Protein AF-A0A9D7SH38-F1 (afdb_monomer)

Solvent-accessible surface area (backbone atoms only — not comparable to full-atom values): 15022 Å² total; per-residue (Å²): 125,63,71,59,46,53,61,55,37,36,76,76,39,50,68,60,28,53,52,50,35,54,50,28,60,70,45,90,50,43,68,53,21,22,41,32,56,69,70,47,85,47,80,57,98,58,46,69,62,52,49,58,51,41,69,69,42,55,34,65,62,26,39,50,48,51,62,57,40,47,77,70,18,92,58,53,74,66,55,37,48,64,67,33,56,65,34,57,71,43,90,45,63,63,54,20,49,55,28,46,53,55,44,36,74,77,36,77,82,63,76,81,72,82,82,75,80,80,49,76,66,53,51,52,30,51,53,44,13,50,59,41,31,76,65,73,51,68,46,34,38,37,39,30,32,66,91,78,44,69,42,45,36,40,29,35,24,79,67,13,23,59,59,41,26,42,53,52,54,39,29,76,70,47,70,47,46,69,30,30,24,54,38,62,43,86,82,38,36,41,36,33,43,23,79,70,43,67,80,41,71,41,77,55,54,66,39,69,65,41,54,40,83,63,76,33,40,57,34,24,27,32,49,40,63,91,51,90,40,46,21,54,48,27,31,33,37,24,61,24,72,40,64,88,44,39,54,72,35,24,51,30,37,27,45,71,56,49,71,64,38,43,57,51,59,74,71,46,58,75,57,43,35,29,59,36,44,44,78,50,82,133

Radius of gyration: 20.35 Å; Cα contacts (8 Å, |Δi|>4): 538; chains: 1; bounding box: 46×46×53 Å

Foldseek 3Di:
DLLVVLVVCCVVPVVVSVVLLVCQLVDPDLVSVLSSLLPDQAQDPVNVVSLVSNLPDLFVSSLLSNLVVLVNHPDDLVVNLVSLVVQCVRLAVVSNVSSVVVNCVSPVVDDRDDDDDHDPVRVQLVVQLVVQLVVQAWWWKWWAWPVRQIWIFTFGSVQVSSLVSQQQVCQVVQQQAFAWFQDQDPQFKGKDFASVSPPGGFDSYWAAFSADQDFQAAFWKWFDDPDGRRGGRMIIGTLGGDRVCHRVTHTGGGIDPRVSVSVVSNVDDRGITGNGIDTPDD

Sequence (282 aa):
MLGNLLPALRHQNPELADQVRTQLLAGADATARAAAIEDLPSAPADLATLTQRTWADTQFESQQTLIQSYARWKLTPDEQKAQLRPWLQHPDWACRYEAYQALVKLDSSTAWPAAPKPTKTDEAIFKEATRLAERGRPVRLRITFSGKRSVTLRLDPTVAPMNVANLVLLARKGYFNGRLVPRVVPDFVVQMGSPYDTMDGGPGYTVRCENSLAWYGPGSVGMALSGKDTGGSQFFITTNATPHLTGKYTRMGEVEDLDRALKLLDDLELGAKIVSIQVLNP

InterPro domains:
  IPR002130 Cyclophilin-type pep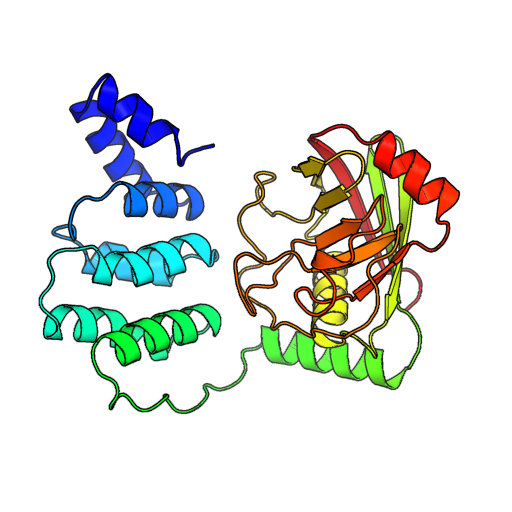tidyl-prolyl cis-trans isomerase domain [PF00160] (142-268)
  IPR002130 Cyclophilin-type peptidyl-prolyl cis-trans isomerase domain [PR00153] (155-170)
  IPR002130 Cyclophilin-type peptidyl-prolyl cis-trans isomerase domain [PR00153] (181-193)
  IPR002130 Cyclophilin-type peptidyl-prolyl cis-trans isomerase domain [PR00153] (219-234)
  IPR002130 Cyclophilin-type peptidyl-prolyl cis-trans isomerase domain [PR00153] (234-246)
  IPR002130 Cyclophilin-type peptidyl-prolyl cis-trans isomerase domain [PS50072] (151-269)
  IPR016024 Armadillo-type fold [SSF48371] (32-123)
  IPR029000 Cyclophilin-like domain superfamily [G3DSA:2.40.100.10] (121-280)
  IPR029000 Cyclophilin-like domain superfamily [SSF50891] (150-265)
  IPR044666 Cyclophilin-type peptidyl-prolyl cis-trans isomerase, cyclophilin A-like [PTHR45625] (150-267)

Mean predicted aligned error: 6.54 Å

Organism: NCBI:txid2954439

Nearest PDB structures (foldseek):
  5yzg-assembly1_2  TM=8.857E-01  e=7.913E-11  Homo sapiens
  2mvz-assembly1_A  TM=8.872E-01  e=6.313E-11  Geobacillus kaustophilus HTA426
  4dgc-assembly5_E  TM=8.177E-01  e=1.367E-07  Macaca mulatta
  6gs6-assembly1_A  TM=8.391E-01  e=1.919E-07  Homo sapiens
  4dga-assembly2_B  TM=7.884E-01  e=2.693E-07  Macaca mulatta

pLDDT: mean 91.08, std 7.1, range [50.5, 98.12]

Structure (mmCIF, N/CA/C/O backbone):
data_AF-A0A9D7SH38-F1
#
_entry.id   AF-A0A9D7SH38-F1
#
loop_
_atom_site.group_PDB
_atom_site.id
_atom_site.type_symbol
_atom_site.label_atom_id
_atom_site.label_alt_id
_atom_site.label_comp_id
_atom_site.label_asym_id
_atom_site.label_entity_id
_atom_site.label_seq_id
_atom_site.pdbx_PDB_ins_code
_atom_site.Cartn_x
_atom_site.Cartn_y
_atom_site.Cartn_z
_atom_site.occupancy
_atom_site.B_iso_or_equiv
_atom_site.auth_seq_id
_atom_site.auth_comp_id
_atom_site.auth_asym_id
_atom_site.auth_atom_id
_atom_site.pdbx_PDB_model_num
ATOM 1 N N . MET A 1 1 ? 1.586 13.821 -7.662 1.00 51.16 1 MET A N 1
ATOM 2 C CA . MET A 1 1 ? 1.607 15.033 -8.529 1.00 51.16 1 MET A CA 1
ATOM 3 C C . MET A 1 1 ? 2.780 15.066 -9.529 1.00 51.16 1 MET A C 1
ATOM 5 O O . MET A 1 1 ? 2.721 15.855 -10.462 1.00 51.16 1 MET A O 1
ATOM 9 N N . LEU A 1 2 ? 3.811 14.212 -9.401 1.00 52.97 2 LEU A N 1
ATOM 10 C CA . LEU A 1 2 ? 4.970 14.187 -10.315 1.00 52.97 2 LEU A CA 1
ATOM 11 C C . LEU A 1 2 ? 4.696 13.524 -11.681 1.00 52.97 2 LEU A C 1
ATOM 13 O O . LEU A 1 2 ? 5.258 13.972 -12.676 1.00 52.97 2 LEU A O 1
ATOM 17 N N . GLY A 1 3 ? 3.793 12.537 -11.754 1.00 56.50 3 GLY A N 1
ATOM 18 C CA . GLY A 1 3 ? 3.490 11.805 -12.998 1.00 56.50 3 GLY A CA 1
ATOM 19 C C . GLY A 1 3 ? 2.983 12.673 -14.159 1.00 56.50 3 GLY A C 1
ATOM 20 O O . GLY A 1 3 ? 3.230 12.354 -15.313 1.00 56.50 3 GLY A O 1
ATOM 21 N N . ASN A 1 4 ? 2.364 13.824 -13.869 1.00 66.06 4 ASN A N 1
ATOM 22 C CA . ASN A 1 4 ? 1.899 14.768 -14.897 1.00 66.06 4 ASN A CA 1
ATOM 23 C C . ASN A 1 4 ? 2.892 15.908 -15.169 1.00 66.06 4 ASN A C 1
ATOM 25 O O . ASN A 1 4 ? 2.750 16.622 -16.159 1.00 66.06 4 ASN A O 1
ATOM 29 N N . LEU A 1 5 ? 3.888 16.096 -14.297 1.00 75.94 5 LEU A N 1
ATOM 30 C CA . LEU A 1 5 ? 4.816 17.220 -14.382 1.00 75.94 5 LEU A CA 1
ATOM 31 C C . LEU A 1 5 ? 5.850 17.009 -15.488 1.00 75.94 5 LEU A C 1
ATOM 33 O O . LEU A 1 5 ? 6.091 17.929 -16.261 1.00 75.94 5 LEU A O 1
ATOM 37 N N . LEU A 1 6 ? 6.418 15.804 -15.601 1.00 82.50 6 LEU A N 1
ATOM 38 C CA . LEU A 1 6 ? 7.370 15.482 -16.669 1.00 82.50 6 LEU A CA 1
ATOM 39 C C . LEU A 1 6 ? 6.732 15.557 -18.069 1.00 82.50 6 LEU A C 1
ATOM 41 O O . LEU A 1 6 ? 7.296 16.257 -18.911 1.00 82.50 6 LEU A O 1
ATOM 45 N N . PRO A 1 7 ? 5.545 14.966 -18.326 1.00 81.00 7 PRO A N 1
ATOM 46 C CA . PRO A 1 7 ? 4.860 15.130 -19.608 1.00 81.00 7 PRO A CA 1
ATOM 47 C C . PRO A 1 7 ? 4.548 16.594 -19.940 1.00 81.00 7 PRO A C 1
ATOM 49 O O . PRO A 1 7 ? 4.830 17.053 -21.046 1.00 81.00 7 PRO A O 1
ATOM 52 N N . ALA A 1 8 ? 4.018 17.357 -18.976 1.00 83.56 8 ALA A N 1
ATOM 53 C CA . ALA A 1 8 ? 3.711 18.772 -19.179 1.00 83.56 8 ALA A CA 1
ATOM 54 C C . ALA A 1 8 ? 4.973 19.603 -19.466 1.00 83.56 8 ALA A C 1
ATOM 56 O O . ALA A 1 8 ? 4.974 20.431 -20.378 1.00 83.56 8 ALA A O 1
ATOM 57 N N . LEU A 1 9 ? 6.060 19.353 -18.731 1.00 86.38 9 LEU A N 1
ATOM 58 C CA . LEU A 1 9 ? 7.344 20.016 -18.935 1.00 86.38 9 LEU A CA 1
ATOM 59 C C . LEU A 1 9 ? 7.942 19.655 -20.293 1.00 86.38 9 LEU A C 1
ATOM 61 O O . LEU A 1 9 ? 8.436 20.535 -20.984 1.00 86.38 9 LEU A O 1
ATOM 65 N N . ARG A 1 10 ? 7.835 18.394 -20.718 1.00 85.69 10 ARG A N 1
ATOM 66 C CA . ARG A 1 10 ? 8.318 17.924 -22.021 1.00 85.69 10 ARG A CA 1
ATOM 67 C C . ARG A 1 10 ? 7.617 18.621 -23.183 1.00 85.69 10 ARG A C 1
ATOM 69 O O . ARG A 1 10 ? 8.272 18.925 -24.173 1.00 85.69 10 ARG A O 1
ATOM 76 N N . HIS A 1 11 ? 6.323 18.925 -23.058 1.00 87.31 11 HIS A N 1
ATOM 77 C CA . HIS A 1 11 ? 5.599 19.712 -24.063 1.00 87.31 11 HIS A CA 1
ATOM 78 C C . HIS A 1 11 ? 6.108 21.155 -24.190 1.00 87.31 11 HIS A C 1
ATOM 80 O O . HIS A 1 11 ? 6.027 21.724 -25.276 1.00 87.31 11 HIS A O 1
ATOM 86 N N . GLN A 1 12 ? 6.616 21.751 -23.107 1.00 90.88 12 GLN A N 1
ATOM 87 C CA . GLN A 1 12 ? 7.086 23.141 -23.096 1.00 90.88 12 GLN A CA 1
ATOM 88 C C . GLN A 1 12 ? 8.588 23.264 -23.380 1.00 90.88 12 GLN A C 1
ATOM 90 O O . GLN A 1 12 ? 9.013 24.164 -24.099 1.00 90.88 12 GLN A O 1
ATOM 95 N N . ASN A 1 13 ? 9.393 22.379 -22.794 1.00 92.31 13 ASN A N 1
ATOM 96 C CA . ASN A 1 13 ? 10.844 22.362 -22.889 1.00 92.31 13 ASN A CA 1
ATOM 97 C C . ASN A 1 13 ? 11.374 20.915 -22.752 1.00 92.31 13 ASN A C 1
ATOM 99 O O . ASN A 1 13 ? 11.622 20.444 -21.636 1.00 92.31 13 ASN A O 1
ATOM 103 N N . PRO A 1 14 ? 11.557 20.202 -23.880 1.00 90.06 14 PRO A N 1
ATOM 104 C CA . PRO A 1 14 ? 12.031 18.819 -23.885 1.00 90.06 14 PRO A CA 1
ATOM 105 C C . PRO A 1 14 ? 13.403 18.626 -23.227 1.00 90.06 14 PRO A C 1
ATOM 107 O O . PRO A 1 14 ? 13.589 17.663 -22.486 1.00 90.06 14 PRO A O 1
ATOM 110 N N . GLU A 1 15 ? 14.344 19.549 -23.450 1.00 91.56 15 GLU A N 1
ATOM 111 C CA . GLU A 1 15 ? 15.702 19.454 -22.895 1.00 91.56 15 GLU A CA 1
ATOM 112 C C . GLU A 1 15 ? 15.686 19.555 -21.371 1.00 91.56 15 GLU A C 1
ATOM 114 O O . GLU A 1 15 ? 16.313 18.752 -20.677 1.00 91.56 15 GLU A O 1
ATOM 119 N N . LEU A 1 16 ? 14.921 20.508 -20.834 1.00 90.94 16 LEU A N 1
ATOM 120 C CA . LEU A 1 16 ? 14.764 20.655 -19.392 1.00 90.94 16 LEU A CA 1
ATOM 121 C C . LEU A 1 16 ? 14.047 19.443 -18.784 1.00 90.94 16 LEU A C 1
ATOM 123 O O . LEU A 1 16 ? 14.432 18.982 -17.711 1.00 90.94 16 LEU A O 1
ATOM 127 N N . ALA A 1 17 ? 13.046 18.886 -19.472 1.00 90.31 17 ALA A N 1
ATOM 128 C CA . ALA A 1 17 ? 12.382 17.660 -19.032 1.00 90.31 17 ALA A CA 1
ATOM 129 C C . ALA A 1 17 ? 13.357 16.475 -18.950 1.00 90.31 17 ALA A C 1
ATOM 131 O O . ALA A 1 17 ? 13.328 15.722 -17.977 1.00 90.31 17 ALA A O 1
ATOM 132 N N . ASP A 1 18 ? 14.262 16.336 -19.921 1.00 90.44 18 ASP A N 1
ATOM 133 C CA . ASP A 1 18 ? 15.289 15.291 -19.920 1.00 90.44 18 ASP A CA 1
ATOM 134 C C . ASP A 1 18 ? 16.323 15.483 -18.799 1.00 90.44 18 ASP A C 1
ATOM 136 O O . ASP A 1 18 ? 16.711 14.510 -18.139 1.00 90.44 18 ASP A O 1
ATOM 140 N N . GLN A 1 19 ? 16.727 16.727 -18.524 1.00 90.56 19 GLN A N 1
ATOM 141 C CA . GLN A 1 19 ? 17.600 17.056 -17.392 1.00 90.56 19 GLN A CA 1
ATOM 142 C C . GLN A 1 19 ? 16.939 16.710 -16.054 1.00 90.56 19 GLN A C 1
ATOM 144 O O . GLN A 1 19 ? 17.542 16.019 -15.229 1.00 90.56 19 GLN A O 1
ATOM 149 N N . VAL A 1 20 ? 15.687 17.134 -15.853 1.00 91.19 20 VAL A N 1
ATOM 150 C CA . VAL A 1 20 ? 14.922 16.835 -14.636 1.00 91.19 20 VAL A CA 1
ATOM 151 C C . VAL A 1 20 ? 14.734 15.329 -14.488 1.00 91.19 20 VAL A C 1
ATOM 153 O O . VAL A 1 20 ? 15.034 14.792 -13.426 1.00 91.19 20 VAL A O 1
ATOM 156 N N . ARG A 1 21 ? 14.332 14.609 -15.544 1.00 92.81 21 ARG A N 1
ATOM 157 C CA . ARG A 1 21 ? 14.206 13.143 -15.500 1.00 92.81 21 ARG A CA 1
ATOM 158 C C . ARG A 1 21 ? 15.505 12.488 -15.036 1.00 92.81 21 ARG A C 1
ATOM 160 O O . ARG A 1 21 ? 15.467 11.633 -14.158 1.00 92.81 21 ARG A O 1
ATOM 167 N N . THR A 1 22 ? 16.648 12.904 -15.578 1.00 91.50 22 THR A N 1
ATOM 168 C CA . THR A 1 22 ? 17.963 12.355 -15.202 1.00 91.50 22 THR A CA 1
ATOM 169 C C . THR A 1 22 ? 18.256 12.567 -13.714 1.00 91.50 22 THR A C 1
ATOM 171 O O . THR A 1 22 ? 18.698 11.647 -13.026 1.00 91.50 22 THR A O 1
ATOM 174 N N . GLN A 1 23 ? 17.946 13.754 -13.188 1.00 91.44 23 GLN A N 1
ATOM 175 C CA . GLN A 1 23 ? 18.088 14.053 -11.762 1.00 91.44 23 GLN A CA 1
ATOM 176 C C . GLN A 1 23 ? 17.162 13.194 -10.894 1.00 91.44 23 GLN A C 1
ATOM 178 O O . GLN A 1 23 ? 17.597 12.690 -9.862 1.00 91.44 23 GLN A O 1
ATOM 183 N N . LEU A 1 24 ? 15.909 12.985 -11.310 1.00 91.75 24 LEU A N 1
ATOM 184 C CA . LEU A 1 24 ? 14.943 12.163 -10.574 1.00 91.75 24 LEU A CA 1
ATOM 185 C C . LEU A 1 24 ? 15.333 10.676 -10.588 1.00 91.75 24 LEU A C 1
ATOM 187 O O . LEU A 1 24 ? 15.275 10.023 -9.547 1.00 91.75 24 LEU A O 1
ATOM 191 N N . LEU A 1 25 ? 15.822 10.154 -11.721 1.00 92.62 25 LEU A N 1
ATOM 192 C CA . LEU A 1 25 ? 16.372 8.794 -11.814 1.00 92.62 25 LEU A CA 1
ATOM 193 C C . LEU A 1 25 ? 17.527 8.589 -10.822 1.00 92.62 25 LEU A C 1
ATOM 195 O O . LEU A 1 25 ? 17.585 7.566 -10.136 1.00 92.62 25 LEU A O 1
ATOM 199 N N . ALA A 1 26 ? 18.401 9.590 -10.691 1.00 90.62 26 ALA A N 1
ATOM 200 C CA . ALA A 1 26 ? 19.528 9.594 -9.762 1.00 90.62 26 ALA A CA 1
ATOM 201 C C . ALA A 1 26 ? 19.172 10.061 -8.332 1.00 90.62 26 ALA A C 1
ATOM 203 O O . ALA A 1 26 ? 20.035 10.042 -7.452 1.00 90.62 26 ALA A O 1
ATOM 204 N N . GLY A 1 27 ? 17.931 10.465 -8.067 1.00 88.88 27 GLY A N 1
ATOM 205 C CA . GLY A 1 27 ? 17.514 11.025 -6.781 1.00 88.88 27 GLY A CA 1
ATOM 206 C C . GLY A 1 27 ? 17.408 9.987 -5.659 1.00 88.88 27 GLY A C 1
ATOM 207 O O . GLY A 1 27 ? 17.525 8.783 -5.882 1.00 88.88 27 GLY A O 1
ATOM 208 N N . ALA A 1 28 ? 17.154 10.436 -4.431 1.00 85.50 28 ALA A N 1
ATOM 209 C CA . ALA A 1 28 ? 16.877 9.541 -3.300 1.00 85.50 28 ALA A CA 1
ATOM 210 C C . ALA A 1 28 ? 15.393 9.129 -3.205 1.00 85.50 28 ALA A C 1
ATOM 212 O O . ALA A 1 28 ? 15.075 8.128 -2.573 1.00 85.50 28 ALA A O 1
ATOM 213 N N . ASP A 1 29 ? 14.493 9.886 -3.833 1.00 85.12 29 ASP A N 1
ATOM 214 C CA . ASP A 1 29 ? 13.048 9.665 -3.768 1.00 85.12 29 ASP A CA 1
ATOM 215 C C . ASP A 1 29 ? 12.605 8.607 -4.794 1.00 85.12 29 ASP A C 1
ATOM 217 O O . ASP A 1 29 ? 12.734 8.801 -6.004 1.00 85.12 29 ASP A O 1
ATOM 221 N N . ALA A 1 30 ? 12.094 7.476 -4.304 1.00 85.44 30 ALA A N 1
ATOM 222 C CA . ALA A 1 30 ? 11.645 6.375 -5.150 1.00 85.44 30 ALA A CA 1
ATOM 223 C C . ALA A 1 30 ? 10.379 6.715 -5.951 1.00 85.44 30 ALA A C 1
ATOM 225 O O . ALA A 1 30 ? 10.264 6.299 -7.098 1.00 85.44 30 ALA A O 1
ATOM 226 N N . THR A 1 31 ? 9.448 7.498 -5.403 1.00 81.50 31 THR A N 1
ATOM 227 C CA . THR A 1 31 ? 8.223 7.903 -6.112 1.00 81.50 31 THR A CA 1
ATOM 228 C C . THR A 1 31 ? 8.571 8.820 -7.282 1.00 81.50 31 THR A C 1
ATOM 230 O O . THR A 1 31 ? 8.088 8.645 -8.401 1.00 81.50 31 THR A O 1
ATOM 233 N N . ALA A 1 32 ? 9.489 9.762 -7.060 1.00 86.50 32 ALA A N 1
ATOM 234 C CA . ALA A 1 32 ? 10.047 10.583 -8.129 1.00 86.50 32 ALA A CA 1
ATOM 235 C C . ALA A 1 32 ? 10.756 9.739 -9.199 1.00 86.50 32 ALA A C 1
ATOM 237 O O . ALA A 1 32 ? 10.594 9.986 -10.397 1.00 86.50 32 ALA A O 1
ATOM 238 N N . ARG A 1 33 ? 11.504 8.716 -8.772 1.00 91.69 33 ARG A N 1
ATOM 239 C CA . ARG A 1 33 ? 12.153 7.762 -9.675 1.00 91.69 33 ARG A CA 1
ATOM 240 C C . ARG A 1 33 ? 11.138 6.977 -10.497 1.00 91.69 33 ARG A C 1
ATOM 242 O O . ARG A 1 33 ? 11.360 6.817 -11.689 1.00 91.69 33 ARG A O 1
ATOM 249 N N . ALA A 1 34 ? 10.035 6.524 -9.901 1.00 89.62 34 ALA A N 1
ATOM 250 C CA . ALA A 1 34 ? 8.973 5.798 -10.595 1.00 89.62 34 ALA A CA 1
ATOM 251 C C . ALA A 1 34 ? 8.411 6.624 -11.762 1.00 89.62 34 ALA A C 1
ATOM 253 O O . ALA A 1 34 ? 8.420 6.154 -12.898 1.00 89.62 34 ALA A O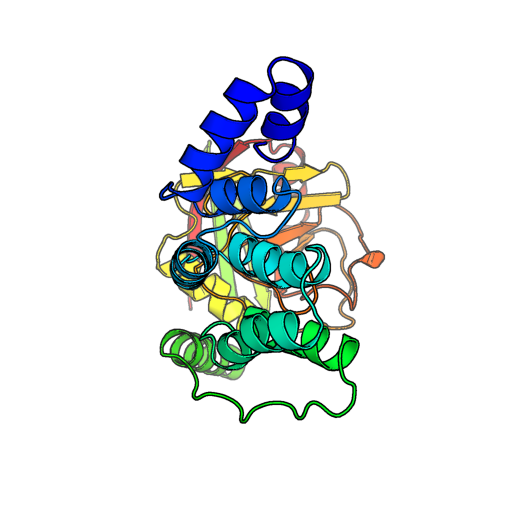 1
ATOM 254 N N . ALA A 1 35 ? 8.046 7.886 -11.512 1.00 88.31 35 ALA A N 1
ATOM 255 C CA . ALA A 1 35 ? 7.580 8.802 -12.557 1.00 88.31 35 ALA A CA 1
ATOM 256 C C . ALA A 1 35 ? 8.638 9.024 -13.655 1.00 88.31 35 ALA A C 1
ATOM 258 O O . ALA A 1 35 ? 8.321 9.082 -14.842 1.00 88.31 35 ALA A O 1
ATOM 259 N N . ALA A 1 36 ? 9.913 9.116 -13.270 1.00 91.88 36 ALA A N 1
ATOM 260 C CA . ALA A 1 36 ? 11.015 9.276 -14.212 1.00 91.88 36 ALA A CA 1
ATOM 261 C C . ALA A 1 36 ? 11.272 8.016 -15.061 1.00 91.88 36 ALA A C 1
ATOM 263 O O . ALA A 1 36 ? 11.605 8.141 -16.237 1.00 91.88 36 ALA A O 1
ATOM 264 N N . ILE A 1 37 ? 11.098 6.817 -14.490 1.00 93.44 37 ILE A N 1
ATOM 265 C CA . ILE A 1 37 ? 11.161 5.535 -15.209 1.00 93.44 37 ILE A CA 1
ATOM 266 C C . ILE A 1 37 ? 9.993 5.430 -16.191 1.00 93.44 37 ILE A C 1
ATOM 268 O O . ILE A 1 37 ? 10.181 4.971 -17.314 1.00 93.44 37 ILE A O 1
ATOM 272 N N . GLU A 1 38 ? 8.799 5.866 -15.793 1.00 90.62 38 GLU A N 1
ATOM 273 C CA . GLU A 1 38 ? 7.618 5.834 -16.652 1.00 90.62 38 GLU A CA 1
ATOM 274 C C . GLU A 1 38 ? 7.745 6.741 -17.885 1.00 90.62 38 GLU A C 1
ATOM 276 O O . GLU A 1 38 ? 7.310 6.348 -18.967 1.00 90.62 38 GLU A O 1
ATOM 281 N N . ASP A 1 39 ? 8.399 7.899 -17.749 1.00 90.50 39 ASP A N 1
ATOM 282 C CA . ASP A 1 39 ? 8.688 8.824 -18.857 1.00 90.50 39 ASP A CA 1
ATOM 283 C C . ASP A 1 39 ? 9.798 8.318 -19.811 1.00 90.50 39 ASP A C 1
ATOM 285 O O . ASP A 1 39 ? 9.996 8.896 -20.881 1.00 90.50 39 ASP A O 1
ATOM 289 N N . LEU A 1 40 ? 10.540 7.249 -19.475 1.00 91.38 40 LEU A N 1
ATOM 290 C CA . LEU A 1 40 ? 11.594 6.722 -20.353 1.00 91.38 40 LEU A CA 1
ATOM 291 C C . LEU A 1 40 ? 11.007 6.010 -21.588 1.00 91.38 40 LEU A C 1
ATOM 293 O O . LEU A 1 40 ? 10.353 4.971 -21.449 1.00 91.38 40 LEU A O 1
ATOM 297 N N . PRO A 1 41 ? 11.329 6.464 -22.817 1.00 88.56 41 PRO A N 1
ATOM 298 C CA . PRO A 1 41 ? 10.808 5.849 -24.040 1.00 88.56 41 PRO A CA 1
ATOM 299 C C . PRO A 1 41 ? 11.466 4.497 -24.366 1.00 88.56 41 PRO A C 1
ATOM 301 O O . PRO A 1 41 ? 10.909 3.687 -25.108 1.00 88.56 41 PRO A O 1
ATOM 304 N N . SER A 1 42 ? 12.665 4.249 -23.841 1.00 93.25 42 SER A N 1
ATOM 305 C CA . SER A 1 42 ? 13.451 3.032 -24.048 1.00 93.25 42 SER A CA 1
ATOM 306 C C . SER A 1 42 ? 14.341 2.756 -22.839 1.00 93.25 42 SER A C 1
ATOM 308 O O . SER A 1 42 ? 14.545 3.634 -22.000 1.00 93.25 42 SER A O 1
ATOM 310 N N . ALA A 1 43 ? 14.913 1.552 -22.784 1.00 93.50 43 ALA A N 1
ATOM 311 C CA . ALA A 1 43 ? 15.914 1.208 -21.785 1.00 93.50 43 ALA A CA 1
ATOM 312 C C . ALA A 1 43 ? 17.086 2.214 -21.844 1.00 93.50 43 ALA A C 1
ATOM 314 O O . ALA A 1 43 ? 17.593 2.475 -22.942 1.00 93.50 43 ALA A O 1
ATOM 315 N N . PRO A 1 44 ? 17.503 2.800 -20.709 1.00 92.69 44 PRO A N 1
ATOM 316 C CA . PRO A 1 44 ? 18.625 3.726 -20.672 1.00 92.69 44 PRO A CA 1
ATOM 317 C C . PRO A 1 44 ? 19.955 2.968 -20.792 1.00 92.69 44 PRO A C 1
ATOM 319 O O . PRO A 1 44 ? 20.041 1.778 -20.484 1.00 92.69 44 PRO A O 1
ATOM 322 N N . ALA A 1 45 ? 21.012 3.664 -21.217 1.00 89.88 45 ALA A N 1
ATOM 323 C CA . ALA A 1 45 ? 22.338 3.062 -21.393 1.00 89.88 45 ALA A CA 1
ATOM 324 C C . ALA A 1 45 ? 22.915 2.490 -20.081 1.00 89.88 45 ALA A C 1
ATOM 326 O O . ALA A 1 45 ? 23.649 1.505 -20.100 1.00 89.88 45 ALA A O 1
ATOM 327 N N . ASP A 1 46 ? 22.555 3.073 -18.938 1.00 91.50 46 ASP A N 1
ATOM 328 C CA . ASP A 1 46 ? 22.979 2.684 -17.593 1.00 91.50 46 ASP A CA 1
ATOM 329 C C . ASP A 1 46 ? 21.927 1.839 -16.849 1.00 91.50 46 ASP A C 1
ATOM 331 O O . ASP A 1 46 ? 21.853 1.861 -15.617 1.00 91.50 46 ASP A O 1
ATOM 335 N N . LEU A 1 47 ? 21.125 1.048 -17.577 1.00 93.50 47 LEU A N 1
ATOM 336 C CA . LEU A 1 47 ? 20.028 0.249 -17.014 1.00 93.50 47 LEU A CA 1
ATOM 337 C C . LEU A 1 47 ? 20.430 -0.613 -15.803 1.00 93.50 47 LEU A C 1
ATOM 339 O O . LEU A 1 47 ? 19.631 -0.789 -14.881 1.00 93.50 47 LEU A O 1
ATOM 343 N N . ALA A 1 48 ? 21.655 -1.141 -15.774 1.00 92.81 48 ALA A N 1
ATOM 344 C CA . ALA A 1 48 ? 22.155 -1.918 -14.640 1.00 92.81 48 ALA A CA 1
ATOM 345 C C . ALA A 1 48 ? 22.204 -1.086 -13.343 1.00 92.81 48 ALA A C 1
ATOM 347 O O . ALA A 1 48 ? 21.750 -1.548 -12.295 1.00 92.81 48 ALA A O 1
ATOM 348 N N . THR A 1 49 ? 22.684 0.158 -13.424 1.00 94.12 49 THR A N 1
ATOM 349 C CA . THR A 1 49 ? 22.743 1.099 -12.295 1.00 94.12 49 THR A CA 1
ATOM 350 C C . THR A 1 49 ? 21.343 1.473 -11.825 1.00 94.12 49 THR A C 1
ATOM 352 O O . THR A 1 49 ? 21.072 1.464 -10.622 1.00 94.12 49 THR A O 1
ATOM 355 N N . LEU A 1 50 ? 20.438 1.758 -12.768 1.00 94.88 50 LEU A N 1
ATOM 356 C CA . LEU A 1 50 ? 19.037 2.037 -12.461 1.00 94.88 50 LEU A CA 1
ATOM 357 C C . LEU A 1 50 ? 18.386 0.842 -11.754 1.00 94.88 50 LEU A C 1
ATOM 359 O O . LEU A 1 50 ? 17.776 1.013 -10.704 1.00 94.88 50 LEU A O 1
ATOM 363 N N . THR A 1 51 ? 18.592 -0.371 -12.267 1.00 95.00 51 THR A N 1
ATOM 364 C CA . THR A 1 51 ? 18.045 -1.606 -11.687 1.00 95.00 51 THR A CA 1
ATOM 365 C C . THR A 1 51 ? 18.561 -1.845 -10.275 1.00 95.00 51 THR A C 1
ATOM 367 O O . THR A 1 51 ? 17.765 -2.100 -9.377 1.00 95.00 51 THR A O 1
ATOM 370 N N . GLN A 1 52 ? 19.868 -1.704 -10.038 1.00 93.62 52 GLN A N 1
ATOM 371 C CA . GLN A 1 52 ? 20.446 -1.853 -8.700 1.00 93.62 52 GLN A CA 1
ATOM 372 C C . GLN A 1 52 ? 19.877 -0.829 -7.712 1.00 93.62 52 GLN A C 1
ATOM 374 O O . GLN A 1 52 ? 19.626 -1.151 -6.551 1.00 93.62 52 GLN A O 1
ATOM 379 N N . ARG A 1 53 ? 19.674 0.410 -8.164 1.00 93.62 53 ARG A N 1
ATOM 380 C CA . ARG A 1 53 ? 19.115 1.469 -7.326 1.00 93.62 53 ARG A CA 1
ATOM 381 C C . ARG A 1 53 ? 17.653 1.203 -6.99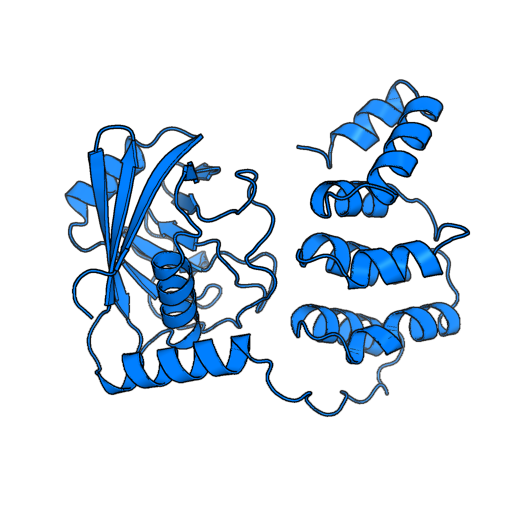5 1.00 93.62 53 ARG A C 1
ATOM 383 O O . ARG A 1 53 ? 17.293 1.229 -5.826 1.00 93.62 53 ARG A O 1
ATOM 390 N N . THR A 1 54 ? 16.846 0.885 -8.001 1.00 94.00 54 THR A N 1
ATOM 391 C CA . THR A 1 54 ? 15.427 0.573 -7.824 1.00 94.00 54 THR A CA 1
ATOM 392 C C . THR A 1 54 ? 15.217 -0.694 -6.994 1.00 94.00 54 THR A C 1
ATOM 394 O O . THR A 1 54 ? 14.306 -0.746 -6.176 1.00 94.00 54 THR A O 1
ATOM 397 N N . TRP A 1 55 ? 16.091 -1.696 -7.116 1.00 92.75 55 TRP A N 1
ATOM 398 C CA . TRP A 1 55 ? 16.090 -2.868 -6.234 1.00 92.75 55 TRP A CA 1
ATOM 399 C C . TRP A 1 55 ? 16.192 -2.478 -4.754 1.00 92.75 55 TRP A C 1
ATOM 401 O O . TRP A 1 55 ? 15.547 -3.075 -3.901 1.00 92.75 55 TRP A O 1
ATOM 411 N N . ALA A 1 56 ? 17.008 -1.471 -4.439 1.00 89.81 56 ALA A N 1
ATOM 412 C CA . ALA A 1 56 ? 17.209 -1.000 -3.074 1.00 89.81 56 ALA A CA 1
ATOM 413 C C . ALA A 1 56 ? 16.136 -0.007 -2.588 1.00 89.81 56 ALA A C 1
ATOM 415 O O . ALA A 1 56 ? 16.156 0.361 -1.411 1.00 89.81 56 ALA A O 1
ATOM 416 N N . ASP A 1 57 ? 15.218 0.436 -3.456 1.00 87.31 57 ASP A N 1
ATOM 417 C CA . ASP A 1 57 ? 14.130 1.321 -3.048 1.00 87.31 57 ASP A CA 1
ATOM 418 C C . ASP A 1 57 ? 13.230 0.604 -2.025 1.00 87.31 57 ASP A C 1
ATOM 420 O O . ASP A 1 57 ? 12.961 -0.594 -2.095 1.00 87.31 57 ASP A O 1
ATOM 424 N N . THR A 1 58 ? 12.734 1.351 -1.045 1.00 74.00 58 THR A N 1
ATOM 425 C CA . THR A 1 58 ? 11.797 0.816 -0.041 1.00 74.00 58 THR A CA 1
ATOM 426 C C . THR A 1 58 ? 10.346 0.822 -0.532 1.00 74.00 58 THR A C 1
ATOM 428 O O . THR A 1 58 ? 9.442 0.353 0.149 1.00 74.00 58 THR A O 1
ATOM 431 N N . GLN A 1 59 ? 10.080 1.391 -1.702 1.00 74.88 59 GLN A N 1
ATOM 432 C CA . GLN A 1 59 ? 8.744 1.645 -2.207 1.00 74.88 59 GLN A CA 1
ATOM 433 C C . GLN A 1 59 ? 8.491 0.722 -3.391 1.00 74.88 59 GLN A C 1
ATOM 435 O O . GLN A 1 59 ? 9.226 0.747 -4.375 1.00 74.88 59 GLN A O 1
ATOM 440 N N . PHE A 1 60 ? 7.411 -0.051 -3.304 1.00 80.00 60 PHE A N 1
ATOM 441 C CA . PHE A 1 60 ? 7.057 -1.022 -4.334 1.00 80.00 60 PHE A CA 1
ATOM 442 C C . PHE A 1 60 ? 6.781 -0.375 -5.701 1.00 80.00 60 PHE A C 1
ATOM 444 O O . PHE A 1 60 ? 7.045 -0.983 -6.728 1.00 80.00 60 PHE A O 1
ATOM 451 N N . GLU A 1 61 ? 6.290 0.865 -5.735 1.00 81.44 61 GLU A N 1
ATOM 452 C CA . GLU A 1 61 ? 5.887 1.534 -6.977 1.00 81.44 61 GLU A CA 1
ATOM 453 C C . GLU A 1 61 ? 7.042 1.704 -7.974 1.00 81.44 61 GLU A C 1
ATOM 455 O O . GLU A 1 61 ? 6.894 1.357 -9.141 1.00 81.44 61 GLU A O 1
ATOM 460 N N . SER A 1 62 ? 8.223 2.160 -7.537 1.00 87.94 62 SER A N 1
ATOM 461 C CA . SER A 1 62 ? 9.369 2.300 -8.448 1.00 87.94 62 SER A CA 1
ATOM 462 C C . SER A 1 62 ? 9.840 0.949 -8.982 1.00 87.94 62 SER A C 1
ATOM 464 O O . SER A 1 62 ? 10.189 0.836 -10.159 1.00 87.94 62 SER A O 1
ATOM 466 N N . GLN A 1 63 ? 9.797 -0.083 -8.136 1.00 91.94 63 GLN A N 1
ATOM 467 C CA . GLN A 1 63 ? 10.133 -1.463 -8.484 1.00 91.94 63 GLN A CA 1
ATOM 468 C C . GLN A 1 63 ? 9.145 -2.034 -9.497 1.00 91.94 63 GLN A C 1
ATOM 470 O O . GLN A 1 63 ? 9.562 -2.546 -10.535 1.00 91.94 63 GLN A O 1
ATOM 475 N N . GLN A 1 64 ? 7.844 -1.888 -9.244 1.00 89.81 64 GLN A N 1
ATOM 476 C CA . GLN A 1 64 ? 6.781 -2.313 -10.145 1.00 89.81 64 GLN A CA 1
ATOM 477 C C . GLN A 1 64 ? 6.901 -1.609 -11.499 1.00 89.81 64 GLN A C 1
ATOM 479 O O . GLN A 1 64 ? 6.925 -2.276 -12.535 1.00 89.81 64 GLN A O 1
ATOM 484 N N . THR A 1 65 ? 7.053 -0.282 -11.496 1.00 91.56 65 THR A N 1
ATOM 485 C CA . THR A 1 65 ? 7.188 0.511 -12.720 1.00 91.56 65 THR A CA 1
ATOM 486 C C . THR A 1 65 ? 8.402 0.074 -13.532 1.00 91.56 65 THR A C 1
ATOM 488 O O . THR A 1 65 ? 8.298 -0.064 -14.752 1.00 91.56 65 THR A O 1
ATOM 491 N N . LEU A 1 66 ? 9.542 -0.220 -12.898 1.00 95.31 66 LEU A N 1
ATOM 492 C CA . LEU A 1 66 ? 10.713 -0.741 -13.606 1.00 95.31 66 LEU A CA 1
ATOM 493 C C . LEU A 1 66 ? 10.468 -2.138 -14.195 1.00 95.31 66 LEU A C 1
ATOM 495 O O . LEU A 1 66 ? 10.724 -2.339 -15.383 1.00 95.31 66 LEU A O 1
ATOM 499 N N . ILE A 1 67 ? 9.929 -3.073 -13.403 1.00 95.00 67 ILE A N 1
ATOM 500 C CA . ILE A 1 67 ? 9.623 -4.444 -13.850 1.00 95.00 67 ILE A CA 1
ATOM 501 C C . ILE A 1 67 ? 8.691 -4.420 -15.070 1.00 95.00 67 ILE A C 1
ATOM 503 O O . ILE A 1 67 ? 8.944 -5.103 -16.064 1.00 95.00 67 ILE A O 1
ATOM 507 N N . GLN A 1 68 ? 7.645 -3.593 -15.033 1.00 92.94 68 GLN A N 1
ATOM 508 C CA . GLN A 1 68 ? 6.701 -3.436 -16.141 1.00 92.94 68 GLN A CA 1
ATOM 509 C C . GLN A 1 68 ? 7.333 -2.742 -17.357 1.00 92.94 68 GLN A C 1
ATOM 511 O O . GLN A 1 68 ? 6.981 -3.043 -18.502 1.00 92.94 68 GLN A O 1
ATOM 516 N N . SER A 1 69 ? 8.293 -1.837 -17.141 1.00 94.81 69 SER A N 1
ATOM 517 C CA . SER A 1 69 ? 8.964 -1.100 -18.218 1.00 94.81 69 SER A CA 1
ATOM 518 C C . SER A 1 69 ? 9.827 -1.981 -19.112 1.00 94.81 69 SER A C 1
ATOM 520 O O . SER A 1 69 ? 9.903 -1.700 -20.307 1.00 94.81 69 SER A O 1
ATOM 522 N N . TYR A 1 70 ? 10.384 -3.087 -18.604 1.00 95.12 70 TYR A N 1
ATOM 523 C CA . TYR A 1 70 ? 11.160 -4.020 -19.432 1.00 95.12 70 TYR A CA 1
ATOM 524 C C . TYR A 1 70 ? 10.375 -4.544 -20.641 1.00 95.12 70 TYR A C 1
ATOM 526 O O . TYR A 1 70 ? 10.953 -4.700 -21.712 1.00 95.12 70 TYR A O 1
ATOM 534 N N . ALA A 1 71 ? 9.063 -4.765 -20.492 1.00 89.81 71 ALA A N 1
ATOM 535 C CA . ALA A 1 71 ? 8.198 -5.220 -21.581 1.00 89.81 71 ALA A CA 1
ATOM 536 C C . ALA A 1 71 ? 7.804 -4.098 -22.559 1.00 89.81 71 ALA A C 1
ATOM 538 O O . ALA A 1 71 ? 7.412 -4.376 -23.692 1.00 89.81 71 ALA A O 1
ATOM 539 N N . ARG A 1 72 ? 7.864 -2.833 -22.118 1.00 90.75 72 ARG A N 1
ATOM 540 C CA . ARG A 1 72 ? 7.561 -1.651 -22.945 1.00 90.75 72 ARG A CA 1
ATOM 541 C C . ARG A 1 72 ? 8.766 -1.214 -23.769 1.00 90.75 72 ARG A C 1
ATOM 543 O O . ARG A 1 72 ? 8.611 -0.694 -24.872 1.00 90.75 72 ARG A O 1
ATOM 550 N N . TRP A 1 73 ? 9.966 -1.407 -23.233 1.00 93.38 73 TRP A N 1
ATOM 551 C CA . TRP A 1 73 ? 11.205 -1.109 -23.933 1.00 93.38 73 TRP A CA 1
ATOM 552 C C . TRP A 1 73 ? 11.468 -2.140 -25.033 1.00 93.38 73 TRP A C 1
ATOM 554 O O . TRP A 1 73 ? 11.144 -3.316 -24.895 1.00 93.38 73 TRP A O 1
ATOM 564 N N . LYS A 1 74 ? 12.074 -1.695 -26.142 1.00 86.81 74 LYS A N 1
ATOM 565 C CA . LYS A 1 74 ? 12.383 -2.516 -27.330 1.00 86.81 74 LYS A CA 1
ATOM 566 C C . LYS A 1 74 ? 13.546 -3.501 -27.096 1.00 86.81 74 LYS A C 1
ATOM 568 O O . LYS A 1 74 ? 14.468 -3.566 -27.900 1.00 86.81 74 LYS A O 1
ATOM 573 N N . LEU A 1 75 ? 13.519 -4.221 -25.980 1.00 91.56 75 LEU A N 1
ATOM 574 C CA . LEU A 1 75 ? 14.451 -5.289 -25.634 1.00 91.56 75 LEU A CA 1
ATOM 575 C C . LEU A 1 75 ? 14.023 -6.591 -26.317 1.00 91.56 75 LEU A C 1
ATOM 577 O O . LEU A 1 75 ? 12.826 -6.878 -26.429 1.00 91.56 75 LEU A O 1
ATOM 581 N N . THR A 1 76 ? 14.989 -7.406 -26.728 1.00 94.38 76 THR A N 1
ATOM 582 C CA . THR A 1 76 ? 14.730 -8.773 -27.198 1.00 94.38 76 THR A CA 1
ATOM 583 C C . THR A 1 76 ? 14.141 -9.635 -26.068 1.00 94.38 76 THR A C 1
ATOM 585 O O . THR A 1 76 ? 14.370 -9.346 -24.889 1.00 94.38 76 THR A O 1
ATOM 588 N N . PRO A 1 77 ? 13.399 -10.720 -26.372 1.00 92.69 77 PRO A N 1
ATOM 589 C CA . PRO A 1 77 ? 12.855 -11.600 -25.336 1.00 92.69 77 PRO A CA 1
ATOM 590 C C . PRO A 1 77 ? 13.912 -12.138 -24.361 1.00 92.69 77 PRO A C 1
ATOM 592 O O . PRO A 1 77 ? 13.639 -12.249 -23.166 1.00 92.69 77 PRO A O 1
ATOM 595 N N . ASP A 1 78 ? 15.124 -12.428 -24.838 1.00 93.25 78 ASP A N 1
ATOM 596 C CA . ASP A 1 78 ? 16.215 -12.927 -23.995 1.00 93.25 78 ASP A CA 1
ATOM 597 C C . ASP A 1 78 ? 16.779 -11.846 -23.068 1.00 93.25 78 ASP A C 1
ATOM 599 O O . ASP A 1 78 ? 17.014 -12.113 -21.888 1.00 93.25 78 ASP A O 1
ATOM 603 N N . GLU A 1 79 ? 16.917 -10.608 -23.550 1.00 94.44 79 GLU A N 1
ATOM 604 C CA . GLU A 1 79 ? 17.295 -9.466 -22.711 1.00 94.44 79 GLU A CA 1
ATOM 605 C C . GLU A 1 79 ? 16.235 -9.191 -21.641 1.00 94.44 79 GLU A C 1
ATOM 607 O O . GLU A 1 79 ? 16.580 -9.008 -20.474 1.00 94.44 79 GLU A O 1
ATOM 612 N N . GLN A 1 80 ? 14.944 -9.235 -21.994 1.00 94.81 80 GLN A N 1
ATOM 613 C CA . GLN A 1 80 ? 13.860 -9.079 -21.018 1.00 94.81 80 GLN A CA 1
ATOM 614 C C . GLN A 1 80 ? 13.916 -10.174 -19.949 1.00 94.81 80 GLN A C 1
ATOM 616 O O . GLN A 1 80 ? 13.873 -9.875 -18.755 1.00 94.81 80 GLN A O 1
ATOM 621 N N . LYS A 1 81 ? 14.084 -11.443 -20.348 1.00 94.12 81 LYS A N 1
ATOM 622 C CA . LYS A 1 81 ? 14.259 -12.558 -19.404 1.00 94.12 81 LYS A CA 1
ATOM 623 C C . LYS A 1 81 ? 15.481 -12.347 -18.502 1.00 94.12 81 LYS A C 1
ATOM 625 O O . LYS A 1 81 ? 15.399 -12.636 -17.308 1.00 94.12 81 LYS A O 1
ATOM 630 N N . ALA A 1 82 ? 16.592 -11.840 -19.039 1.00 94.31 82 ALA A N 1
ATOM 631 C CA . ALA A 1 82 ? 17.799 -11.551 -18.267 1.00 94.31 82 ALA A CA 1
ATOM 632 C C . ALA A 1 82 ? 17.570 -10.459 -17.209 1.00 94.31 82 ALA A C 1
ATOM 634 O O . ALA A 1 82 ? 18.049 -10.607 -16.087 1.00 94.31 82 ALA A O 1
ATOM 635 N N . GLN A 1 83 ? 16.792 -9.420 -17.530 1.00 95.69 83 GLN A N 1
ATOM 636 C CA . GLN A 1 83 ? 16.424 -8.377 -16.567 1.00 95.69 83 GLN A CA 1
ATOM 637 C C . GLN A 1 83 ? 15.413 -8.867 -15.522 1.00 95.69 83 GLN A C 1
ATOM 639 O O . GLN A 1 83 ? 15.520 -8.498 -14.358 1.00 95.69 83 GLN A O 1
ATOM 644 N N . LEU A 1 84 ? 14.455 -9.718 -15.905 1.00 94.94 84 LEU A N 1
ATOM 645 C CA . LEU A 1 84 ? 13.369 -10.182 -15.030 1.00 94.94 84 LEU A CA 1
ATOM 646 C C . LEU A 1 84 ? 13.787 -11.290 -14.050 1.00 94.94 84 LEU A C 1
ATOM 648 O O . LEU A 1 84 ? 13.300 -11.331 -12.923 1.00 94.94 84 LEU A O 1
ATOM 652 N N . ARG A 1 85 ? 14.689 -12.198 -14.446 1.00 93.50 85 ARG A N 1
ATOM 653 C CA . ARG A 1 85 ? 15.087 -13.356 -13.620 1.00 93.50 85 ARG A CA 1
ATOM 654 C C . ARG A 1 85 ? 15.615 -12.990 -12.224 1.00 93.50 85 ARG A C 1
ATOM 656 O O . ARG A 1 85 ? 15.195 -13.654 -11.276 1.00 93.50 85 ARG A O 1
ATOM 663 N N . PRO A 1 86 ? 16.479 -11.971 -12.041 1.00 93.81 86 PRO A N 1
ATOM 664 C CA . PRO A 1 86 ? 16.932 -11.562 -10.710 1.00 93.81 86 PRO A CA 1
ATOM 665 C C . PRO A 1 86 ? 15.785 -11.188 -9.763 1.00 93.81 86 PRO A C 1
ATOM 667 O O . PRO A 1 86 ? 15.821 -11.551 -8.588 1.00 93.81 86 PRO A O 1
ATOM 670 N N . TRP A 1 87 ? 14.730 -10.538 -10.266 1.00 93.44 87 TRP A N 1
ATOM 671 C CA . TRP A 1 87 ? 13.580 -10.106 -9.459 1.00 93.44 87 TRP A CA 1
ATOM 672 C C . TRP A 1 87 ? 12.807 -11.258 -8.819 1.00 93.44 87 TRP A C 1
ATOM 674 O O . TRP A 1 87 ? 12.176 -11.059 -7.785 1.00 93.44 87 TRP A O 1
ATOM 684 N N . LEU A 1 88 ? 12.922 -12.484 -9.340 1.00 91.50 88 LEU A N 1
ATOM 685 C CA . LEU A 1 88 ? 12.368 -13.685 -8.704 1.00 91.50 88 LEU A CA 1
ATOM 686 C C . LEU A 1 88 ? 12.977 -13.984 -7.323 1.00 91.50 88 LEU A C 1
ATOM 688 O O . LEU A 1 88 ? 12.393 -14.750 -6.561 1.00 91.50 88 LEU A O 1
ATOM 692 N N . GLN A 1 89 ? 14.129 -13.394 -6.994 1.00 89.94 89 GLN A N 1
ATOM 693 C CA . GLN A 1 89 ? 14.805 -13.527 -5.697 1.00 89.94 89 GLN A CA 1
ATOM 694 C C . GLN A 1 89 ? 14.653 -12.282 -4.812 1.00 89.94 89 GLN A C 1
ATOM 696 O O . GLN A 1 89 ? 15.262 -12.202 -3.745 1.00 89.94 89 GLN A O 1
ATOM 701 N N . HIS A 1 90 ? 13.855 -11.299 -5.237 1.00 88.88 90 HIS A N 1
ATOM 702 C CA . HIS A 1 90 ? 13.657 -10.075 -4.472 1.00 88.88 90 HIS A CA 1
ATOM 703 C C . HIS A 1 90 ? 13.017 -10.373 -3.102 1.00 88.88 90 HIS A C 1
ATOM 705 O O . HIS A 1 90 ? 12.138 -11.238 -3.037 1.00 88.88 90 HIS A O 1
ATOM 711 N N . PRO A 1 91 ? 13.395 -9.680 -2.007 1.00 82.56 91 PRO A N 1
ATOM 712 C CA . PRO A 1 91 ? 12.783 -9.884 -0.690 1.00 82.56 91 PRO A CA 1
ATOM 713 C C . PRO A 1 91 ? 11.272 -9.614 -0.664 1.00 82.56 91 PRO A C 1
ATOM 715 O O . PRO A 1 91 ? 10.524 -10.373 -0.045 1.00 82.56 91 PRO A O 1
ATOM 718 N N . ASP A 1 92 ? 10.807 -8.591 -1.387 1.00 81.88 92 ASP A N 1
ATOM 719 C CA . ASP A 1 92 ? 9.374 -8.309 -1.557 1.00 81.88 92 ASP A CA 1
ATOM 720 C C . ASP A 1 92 ? 8.722 -9.323 -2.507 1.00 81.88 92 ASP A C 1
ATOM 722 O O . ASP A 1 92 ? 9.171 -9.524 -3.639 1.00 81.88 92 ASP A O 1
ATOM 726 N N . TRP A 1 93 ? 7.653 -9.967 -2.039 1.00 82.19 93 TRP A N 1
ATOM 727 C CA . TRP A 1 93 ? 6.932 -10.985 -2.792 1.00 82.19 93 TRP A CA 1
ATOM 728 C C . TRP A 1 93 ? 6.167 -10.412 -3.991 1.00 82.19 93 TRP A C 1
ATOM 730 O O . TRP A 1 93 ? 6.044 -11.117 -4.993 1.00 82.19 93 TRP A O 1
ATOM 740 N N . ALA A 1 94 ? 5.719 -9.155 -3.924 1.00 84.06 94 ALA A N 1
ATOM 741 C CA . ALA A 1 94 ? 5.010 -8.507 -5.020 1.00 84.06 94 ALA A CA 1
ATOM 742 C C . ALA A 1 94 ? 5.938 -8.317 -6.231 1.00 84.06 94 ALA A C 1
ATOM 744 O O . ALA A 1 94 ? 5.566 -8.668 -7.348 1.00 84.06 94 ALA A O 1
ATOM 745 N N . CYS A 1 95 ? 7.193 -7.906 -6.006 1.00 88.88 95 CYS A N 1
ATOM 746 C CA . CYS A 1 95 ? 8.214 -7.833 -7.060 1.00 88.88 95 CYS A CA 1
ATOM 747 C C . CYS A 1 95 ? 8.462 -9.198 -7.708 1.00 88.88 95 CYS A C 1
ATOM 749 O O . CYS A 1 95 ? 8.539 -9.304 -8.932 1.00 88.88 95 CYS A O 1
ATOM 751 N N . ARG A 1 96 ? 8.539 -10.264 -6.896 1.00 89.62 96 ARG A N 1
ATOM 752 C CA . ARG A 1 96 ? 8.691 -11.634 -7.413 1.00 89.62 96 ARG A CA 1
ATOM 753 C C . ARG A 1 96 ? 7.503 -12.038 -8.284 1.00 89.62 96 ARG A C 1
ATOM 755 O O . ARG A 1 96 ? 7.697 -12.656 -9.326 1.00 89.62 96 ARG A O 1
ATOM 762 N N . TYR A 1 97 ? 6.287 -11.706 -7.853 1.00 88.62 97 TYR A N 1
ATOM 763 C CA . TYR A 1 97 ? 5.063 -12.047 -8.572 1.00 88.62 97 TYR A CA 1
ATOM 764 C C . TYR A 1 97 ? 4.934 -11.288 -9.894 1.00 88.62 97 TYR A C 1
ATOM 766 O O . TYR A 1 97 ? 4.686 -11.922 -10.915 1.00 88.62 97 TYR A O 1
ATOM 774 N N . GLU A 1 98 ? 5.183 -9.978 -9.905 1.00 90.31 98 GLU A N 1
ATOM 775 C CA . GLU A 1 98 ? 5.209 -9.161 -11.128 1.00 90.31 98 GLU A CA 1
ATOM 776 C C . GLU A 1 98 ? 6.242 -9.693 -12.130 1.00 90.31 98 GLU A C 1
ATOM 778 O O . GLU A 1 98 ? 5.933 -9.917 -13.302 1.00 90.31 98 GLU A O 1
ATOM 783 N N . ALA A 1 99 ? 7.455 -9.996 -11.656 1.00 93.31 99 ALA A N 1
ATOM 784 C CA . ALA A 1 99 ? 8.499 -10.568 -12.495 1.00 93.31 99 ALA A CA 1
ATOM 785 C C . ALA A 1 99 ? 8.109 -11.944 -13.052 1.00 93.31 99 ALA A C 1
ATOM 787 O O . ALA A 1 99 ? 8.329 -12.219 -14.231 1.00 93.31 99 ALA A O 1
ATOM 788 N N . TYR A 1 100 ? 7.491 -12.800 -12.236 1.00 93.19 100 TYR A N 1
ATOM 789 C CA . TYR A 1 100 ? 6.973 -14.084 -12.696 1.00 93.19 100 TYR A CA 1
ATOM 790 C C . TYR A 1 100 ? 5.871 -13.922 -13.743 1.00 93.19 100 TYR A C 1
ATOM 792 O O . TYR A 1 100 ? 5.922 -14.591 -14.771 1.00 93.19 100 TYR A O 1
ATOM 800 N N . GLN A 1 101 ? 4.893 -13.037 -13.523 1.00 92.50 101 GLN A N 1
ATOM 801 C CA . GLN A 1 101 ? 3.825 -12.800 -14.496 1.00 92.50 101 GLN A CA 1
ATOM 802 C C . GLN A 1 101 ? 4.390 -12.307 -15.831 1.00 92.50 101 GLN A C 1
ATOM 804 O O . GLN A 1 101 ? 3.990 -12.802 -16.888 1.00 92.50 101 GLN A O 1
ATOM 809 N N . ALA A 1 102 ? 5.357 -11.387 -15.789 1.00 93.38 102 ALA A N 1
ATOM 810 C CA . ALA A 1 102 ? 6.060 -10.921 -16.977 1.00 93.38 102 ALA A CA 1
ATOM 811 C C . ALA A 1 102 ? 6.811 -12.066 -17.684 1.00 93.38 102 ALA A C 1
ATOM 813 O O . ALA A 1 102 ? 6.706 -12.207 -18.902 1.00 93.38 102 ALA A O 1
ATOM 814 N N . LEU A 1 103 ? 7.501 -12.933 -16.935 1.00 94.69 103 LEU A N 1
ATOM 815 C CA . LEU A 1 103 ? 8.200 -14.094 -17.493 1.00 94.69 103 LEU A CA 1
ATOM 816 C C . LEU A 1 103 ? 7.247 -15.125 -18.105 1.00 94.69 103 LEU A C 1
ATOM 818 O O . LEU A 1 103 ? 7.508 -15.578 -19.211 1.00 94.69 103 LEU A O 1
ATOM 822 N N . VAL A 1 104 ? 6.135 -15.462 -17.446 1.00 93.56 104 VAL A N 1
ATOM 823 C CA . VAL A 1 104 ? 5.118 -16.388 -17.982 1.00 93.56 104 VAL A CA 1
ATOM 824 C C . VAL A 1 104 ? 4.490 -15.842 -19.260 1.00 93.56 104 VAL A C 1
ATOM 826 O O . VAL A 1 104 ? 4.232 -16.601 -20.193 1.00 93.56 104 VAL A O 1
ATOM 829 N N . LYS A 1 105 ? 4.272 -14.524 -19.329 1.00 92.75 105 LYS A N 1
ATOM 830 C CA . LYS A 1 105 ? 3.772 -13.862 -20.539 1.00 92.75 105 LYS A CA 1
ATOM 831 C C . LYS A 1 105 ? 4.764 -13.961 -21.703 1.00 92.75 105 LYS A C 1
ATOM 833 O O . LYS A 1 105 ? 4.332 -14.098 -22.844 1.00 92.75 105 LYS A O 1
ATOM 838 N N . LEU A 1 106 ? 6.068 -13.887 -21.426 1.00 92.00 106 LEU A N 1
ATOM 839 C CA . LEU A 1 106 ? 7.127 -14.070 -22.427 1.00 92.00 106 LEU A CA 1
ATOM 840 C C . LEU A 1 106 ? 7.348 -15.545 -22.788 1.00 92.00 106 LEU A C 1
ATOM 842 O O . LEU A 1 106 ? 7.720 -15.857 -23.916 1.00 92.00 106 LEU A O 1
ATOM 846 N N . ASP A 1 107 ? 7.176 -16.439 -21.818 1.00 90.75 107 ASP A N 1
ATOM 847 C CA . ASP A 1 107 ? 7.464 -17.862 -21.913 1.00 90.75 107 ASP A CA 1
ATOM 848 C C . ASP A 1 107 ? 6.661 -18.653 -20.875 1.00 90.75 107 ASP A C 1
ATOM 850 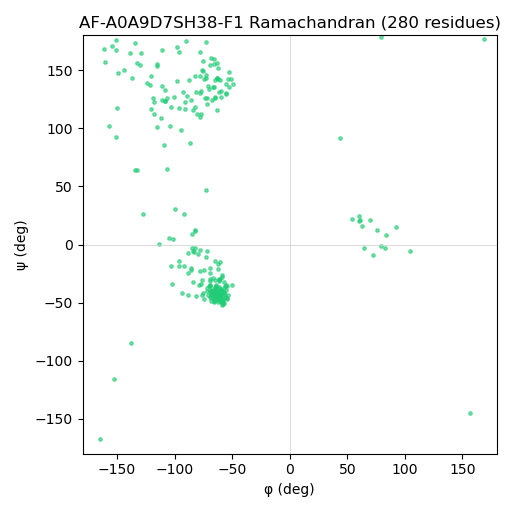O O . ASP A 1 107 ? 7.018 -18.743 -19.693 1.00 90.75 107 ASP A O 1
ATOM 854 N N . SER A 1 108 ? 5.587 -19.279 -21.355 1.00 89.56 108 SER A N 1
ATOM 855 C CA . SER A 1 108 ? 4.669 -20.077 -20.536 1.00 89.56 108 SER A CA 1
ATOM 856 C C . SER A 1 108 ? 5.313 -21.284 -19.842 1.00 89.56 108 SER A C 1
ATOM 858 O O . SER A 1 108 ? 4.718 -21.825 -18.914 1.00 89.56 108 SER A O 1
ATOM 860 N N . SER A 1 109 ? 6.523 -21.696 -20.244 1.00 89.25 109 SER A N 1
ATOM 861 C CA . SER A 1 109 ? 7.248 -22.809 -19.618 1.00 89.25 109 SER A CA 1
ATOM 862 C C . SER A 1 109 ? 8.009 -22.419 -18.342 1.00 89.25 109 SER A C 1
ATOM 864 O O . SER A 1 109 ? 8.594 -23.278 -17.679 1.00 89.25 109 SER A O 1
ATOM 866 N N . THR A 1 110 ? 7.998 -21.136 -17.962 1.00 87.25 110 THR A N 1
ATOM 867 C CA . THR A 1 110 ? 8.700 -20.641 -16.772 1.00 87.25 110 THR A CA 1
ATOM 868 C C . THR A 1 110 ? 8.136 -21.256 -15.485 1.00 87.25 110 THR A C 1
ATOM 870 O O . THR A 1 110 ? 7.004 -20.982 -15.084 1.00 87.25 110 THR A O 1
ATOM 873 N N . ALA A 1 111 ? 8.954 -22.041 -14.780 1.00 85.38 111 ALA A N 1
ATOM 874 C CA . ALA A 1 111 ? 8.608 -22.557 -13.459 1.00 85.38 111 ALA A CA 1
ATOM 875 C C . ALA A 1 111 ? 8.660 -21.455 -12.384 1.00 85.38 111 ALA A C 1
ATOM 877 O O . ALA A 1 111 ? 9.537 -20.588 -12.403 1.00 85.38 111 ALA A O 1
ATOM 878 N N . TRP A 1 112 ? 7.743 -21.509 -11.413 1.00 81.75 112 TRP A N 1
ATOM 879 C CA . TRP A 1 112 ? 7.794 -20.632 -10.240 1.00 81.75 112 TRP A CA 1
ATOM 880 C C . TRP A 1 112 ? 9.027 -20.981 -9.376 1.00 81.75 112 TRP A C 1
ATOM 882 O O . TRP A 1 112 ? 9.293 -22.167 -9.160 1.00 81.75 112 TRP A O 1
ATOM 892 N N . PRO A 1 113 ? 9.796 -19.994 -8.878 1.00 82.12 113 PRO A N 1
ATOM 893 C CA . PRO A 1 113 ? 10.966 -20.254 -8.039 1.00 82.12 113 PRO A CA 1
ATOM 894 C C . PRO A 1 113 ? 10.579 -20.889 -6.697 1.00 82.12 113 PRO A C 1
ATOM 896 O O . PRO A 1 113 ? 9.458 -20.738 -6.214 1.00 82.12 113 PRO A O 1
ATOM 899 N N . ALA A 1 114 ? 11.530 -21.548 -6.031 1.00 82.38 114 ALA A N 1
ATOM 900 C CA . ALA A 1 114 ? 11.319 -21.978 -4.651 1.00 82.38 114 ALA A CA 1
ATOM 901 C C . ALA A 1 114 ? 10.925 -20.777 -3.772 1.00 82.38 114 ALA A C 1
ATOM 903 O O . ALA A 1 114 ? 11.486 -19.686 -3.905 1.00 82.38 114 ALA A O 1
ATOM 904 N N . ALA A 1 115 ? 9.953 -20.976 -2.878 1.00 77.88 115 ALA A N 1
ATOM 905 C CA . ALA A 1 115 ? 9.531 -19.926 -1.962 1.00 77.88 115 ALA A CA 1
ATOM 906 C C . ALA A 1 115 ? 10.726 -19.491 -1.091 1.00 77.88 115 ALA A C 1
ATOM 908 O O . ALA A 1 115 ? 11.366 -20.349 -0.473 1.00 77.88 115 AL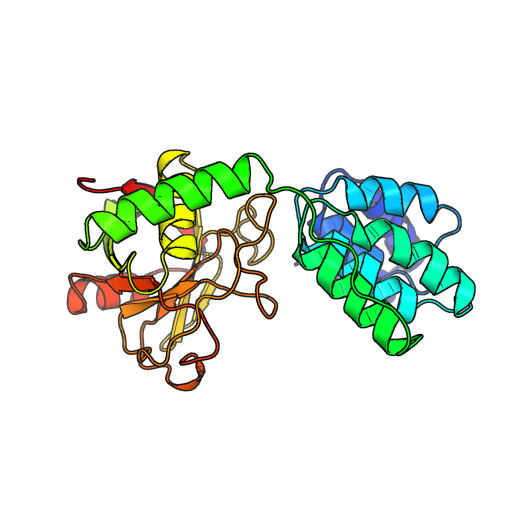A A O 1
ATOM 909 N N . PRO A 1 116 ? 11.053 -18.189 -1.032 1.00 80.12 116 PRO A N 1
ATOM 910 C CA . PRO A 1 116 ? 12.138 -17.721 -0.185 1.00 80.12 116 PRO A CA 1
ATOM 911 C C . PRO A 1 116 ? 11.769 -17.875 1.291 1.00 80.12 116 PRO A C 1
ATOM 913 O O . PRO A 1 116 ? 10.594 -17.973 1.657 1.00 80.12 116 PRO A O 1
ATOM 916 N N . LYS A 1 117 ? 12.788 -17.871 2.153 1.00 84.12 117 LYS A N 1
ATOM 917 C CA . LYS A 1 117 ? 12.574 -17.867 3.603 1.00 84.12 117 LYS A CA 1
ATOM 918 C C . LYS A 1 117 ? 11.853 -16.574 4.026 1.00 84.12 117 LYS A C 1
ATOM 920 O O . LYS A 1 117 ? 12.165 -15.524 3.460 1.00 84.12 117 LYS A O 1
ATOM 925 N N . PRO A 1 118 ? 10.934 -16.633 5.010 1.00 84.25 118 PRO A N 1
ATOM 926 C CA . PRO A 1 118 ? 10.309 -15.440 5.576 1.00 84.25 118 PRO A CA 1
ATOM 927 C C . PRO A 1 118 ? 11.349 -14.421 6.052 1.00 84.25 118 PRO A C 1
ATOM 929 O O . PRO A 1 118 ? 12.403 -14.784 6.576 1.00 84.25 118 PRO A O 1
ATOM 932 N N . THR A 1 119 ? 11.060 -13.136 5.867 1.00 86.06 119 THR A N 1
ATOM 933 C CA . THR A 1 119 ? 11.875 -12.055 6.425 1.00 86.06 119 THR A CA 1
ATOM 934 C C . THR A 1 119 ? 11.583 -11.873 7.918 1.00 86.06 119 THR A C 1
ATOM 936 O O . THR A 1 119 ? 10.552 -12.307 8.427 1.00 86.06 119 THR A O 1
ATOM 939 N N . LYS A 1 120 ? 12.441 -11.131 8.633 1.00 88.88 120 LYS A N 1
ATOM 940 C CA . LYS A 1 120 ? 12.177 -10.748 10.036 1.00 88.88 120 LYS A CA 1
ATOM 941 C C . LYS A 1 120 ? 10.860 -9.982 10.204 1.00 88.88 120 LYS A C 1
ATOM 943 O O . LYS A 1 120 ? 10.222 -10.067 11.251 1.00 88.88 120 LYS A O 1
ATOM 948 N N . THR A 1 121 ? 10.473 -9.204 9.192 1.00 88.00 121 THR A N 1
ATOM 949 C CA . THR A 1 121 ? 9.198 -8.480 9.183 1.00 88.00 121 THR A CA 1
ATOM 950 C C . THR A 1 121 ? 8.035 -9.457 9.062 1.00 88.00 121 THR A C 1
ATOM 952 O O . THR A 1 121 ? 7.097 -9.360 9.850 1.00 88.00 121 THR A O 1
ATOM 955 N N . ASP A 1 122 ? 8.130 -10.434 8.156 1.00 88.75 122 ASP A N 1
ATOM 956 C CA . ASP A 1 122 ? 7.103 -11.468 7.983 1.00 88.75 122 ASP A CA 1
ATOM 957 C C . ASP A 1 122 ? 6.914 -12.279 9.265 1.00 88.75 122 ASP A C 1
ATOM 959 O O . ASP A 1 122 ? 5.789 -12.474 9.718 1.00 88.75 122 ASP A O 1
ATOM 963 N N . GLU A 1 123 ? 8.014 -12.690 9.899 1.00 92.50 123 GLU A N 1
ATOM 964 C CA . GLU A 1 123 ? 7.994 -13.415 11.171 1.00 92.50 123 GLU A CA 1
ATOM 965 C C . GLU A 1 123 ? 7.325 -12.597 12.285 1.00 92.50 123 GLU A C 1
ATOM 967 O O . GLU A 1 123 ? 6.515 -13.123 13.051 1.00 92.50 123 GLU A O 1
ATOM 972 N N . ALA A 1 124 ? 7.631 -11.298 12.372 1.00 94.50 124 ALA A N 1
ATOM 973 C CA . ALA A 1 124 ? 7.031 -10.408 13.360 1.00 94.50 124 ALA A CA 1
ATOM 974 C C . ALA A 1 124 ? 5.523 -10.215 13.136 1.00 94.50 124 ALA A C 1
ATOM 976 O O . ALA A 1 124 ? 4.760 -10.269 14.104 1.00 94.50 124 ALA A O 1
ATOM 977 N N . ILE A 1 125 ? 5.090 -10.019 11.885 1.00 94.94 125 ILE A N 1
ATOM 978 C CA . ILE A 1 125 ? 3.666 -9.902 11.542 1.00 94.94 125 ILE A CA 1
ATOM 979 C C . ILE A 1 125 ? 2.958 -11.220 11.839 1.00 94.94 125 ILE A C 1
ATOM 981 O O . ILE A 1 125 ? 1.936 -11.206 12.513 1.00 94.94 125 ILE A O 1
ATOM 985 N N . PHE A 1 126 ? 3.520 -12.353 11.418 1.00 94.94 126 PHE A N 1
ATOM 986 C CA . PHE A 1 126 ? 2.930 -13.672 11.637 1.00 94.94 126 PHE A CA 1
ATOM 987 C C . PHE A 1 126 ? 2.773 -14.002 13.127 1.00 94.94 126 PHE A C 1
ATOM 989 O O . PHE A 1 126 ? 1.719 -14.471 13.563 1.00 94.94 126 PHE A O 1
ATOM 996 N N . LYS A 1 127 ? 3.794 -13.701 13.939 1.00 96.75 127 LYS A N 1
ATOM 997 C CA . LYS A 1 127 ? 3.738 -13.879 15.395 1.00 96.75 127 LYS A CA 1
ATOM 998 C C . LYS A 1 127 ? 2.639 -13.027 16.028 1.00 96.75 127 LYS A C 1
ATOM 1000 O O . LYS A 1 127 ? 1.903 -13.514 16.884 1.00 96.75 127 LYS A O 1
ATOM 1005 N N . GLU A 1 128 ? 2.528 -11.762 15.627 1.00 96.81 128 GLU A N 1
ATOM 1006 C CA . GLU A 1 128 ? 1.489 -10.870 16.144 1.00 96.81 128 GLU A CA 1
ATOM 1007 C C . GLU A 1 128 ? 0.092 -11.288 15.667 1.00 96.81 128 GLU A C 1
ATOM 1009 O O . GLU A 1 128 ? -0.836 -11.311 16.471 1.00 96.81 128 GLU A O 1
ATOM 1014 N N . ALA A 1 129 ? -0.050 -11.681 14.402 1.00 96.88 129 ALA A N 1
ATOM 1015 C CA . ALA A 1 129 ? -1.288 -12.186 13.819 1.00 96.88 129 ALA A CA 1
ATOM 1016 C C . ALA A 1 129 ? -1.800 -13.414 14.573 1.00 96.88 129 ALA A C 1
ATOM 1018 O O . ALA A 1 129 ? -2.947 -13.426 15.011 1.00 96.88 129 ALA A O 1
ATOM 1019 N N . THR A 1 130 ? -0.920 -14.387 14.821 1.00 96.44 130 THR A N 1
ATOM 1020 C CA . THR A 1 130 ? -1.232 -15.587 15.612 1.00 96.44 130 THR A CA 1
ATOM 1021 C C . THR A 1 130 ? -1.714 -15.201 17.011 1.00 96.44 130 THR A C 1
ATOM 1023 O O . THR A 1 130 ? -2.814 -15.567 17.414 1.00 96.44 130 THR A O 1
ATOM 1026 N N . ARG A 1 131 ? -0.951 -14.354 17.716 1.00 96.12 131 ARG A N 1
ATOM 1027 C CA . ARG A 1 131 ? -1.288 -13.885 19.070 1.00 96.12 131 ARG A CA 1
ATOM 1028 C C . ARG A 1 131 ? -2.650 -13.187 19.141 1.00 96.12 131 ARG A C 1
ATOM 1030 O O . ARG A 1 131 ? -3.362 -13.322 20.135 1.00 96.12 131 ARG A O 1
ATOM 1037 N N . LEU A 1 132 ? -2.984 -12.369 18.141 1.00 95.44 132 LEU A N 1
ATOM 1038 C CA . LEU A 1 132 ? -4.248 -11.632 18.094 1.00 95.44 132 LEU A CA 1
ATOM 1039 C C . LEU A 1 132 ? -5.425 -12.542 17.719 1.00 95.44 132 LEU A C 1
ATOM 1041 O O . LEU A 1 132 ? -6.480 -12.435 18.342 1.00 95.44 132 LEU A O 1
ATOM 1045 N N . ALA A 1 133 ? -5.239 -13.447 16.757 1.00 93.50 133 ALA A N 1
ATOM 1046 C CA . ALA A 1 133 ? -6.263 -14.396 16.333 1.00 93.50 133 ALA A CA 1
ATOM 1047 C C . ALA A 1 133 ? -6.607 -15.403 17.443 1.00 93.50 133 ALA A C 1
ATOM 1049 O O . ALA A 1 133 ? -7.784 -15.616 17.721 1.00 93.50 133 ALA A O 1
ATOM 1050 N N . GLU A 1 134 ? -5.607 -15.947 18.149 1.00 94.38 134 GLU A N 1
ATOM 1051 C CA . GLU A 1 134 ? -5.801 -16.881 19.274 1.00 94.38 134 GLU A CA 1
ATOM 1052 C C . GLU A 1 134 ? -6.583 -16.263 20.438 1.00 94.38 134 GLU A C 1
ATOM 1054 O O . GLU A 1 134 ? -7.322 -16.952 21.138 1.00 94.38 134 GLU A O 1
ATOM 1059 N N . ARG A 1 135 ? -6.458 -14.947 20.645 1.00 92.94 135 ARG A N 1
ATOM 1060 C CA . ARG A 1 135 ? -7.266 -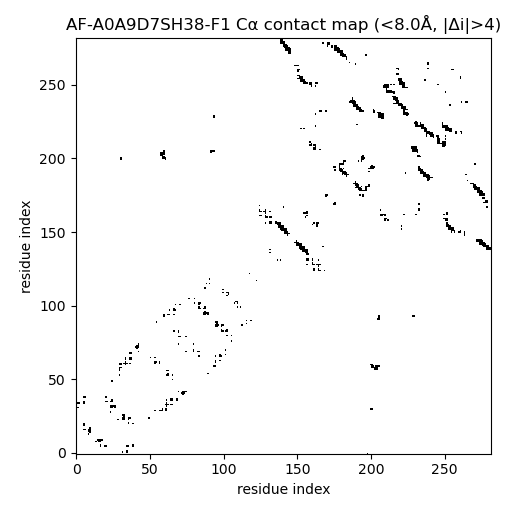14.233 21.642 1.00 92.94 135 ARG A CA 1
ATOM 1061 C C . ARG A 1 135 ? -8.740 -14.147 21.256 1.00 92.94 135 ARG A C 1
ATOM 1063 O O . ARG A 1 135 ? -9.562 -13.948 22.147 1.00 92.94 135 ARG A O 1
ATOM 1070 N N . GLY A 1 136 ? -9.070 -14.222 19.964 1.00 89.88 136 GLY A N 1
ATOM 1071 C CA . GLY A 1 136 ? -10.445 -14.218 19.457 1.00 89.88 136 GLY A CA 1
ATOM 1072 C C . GLY A 1 136 ? -11.252 -12.958 19.790 1.00 89.88 136 GLY A C 1
ATOM 1073 O O . GLY A 1 136 ? -12.479 -13.006 19.825 1.00 89.88 136 GLY A O 1
ATOM 1074 N N . ARG A 1 137 ? -10.589 -11.832 20.092 1.00 93.50 137 ARG A N 1
ATOM 1075 C CA . ARG A 1 137 ? -11.242 -10.568 20.469 1.00 93.50 137 ARG A CA 1
ATOM 1076 C C . ARG A 1 137 ? -10.869 -9.449 19.500 1.00 93.50 137 ARG A C 1
ATOM 1078 O O . ARG A 1 137 ? -9.714 -9.390 19.078 1.00 93.50 137 ARG A O 1
ATOM 1085 N N . PRO A 1 138 ? -11.799 -8.523 19.201 1.00 95.25 138 PRO A N 1
ATOM 1086 C CA . PRO A 1 138 ? -11.482 -7.381 18.362 1.00 95.25 138 PRO A CA 1
ATOM 1087 C C . PRO A 1 138 ? -10.382 -6.500 18.956 1.00 95.25 138 PRO A C 1
ATOM 1089 O O . PRO A 1 138 ? -10.367 -6.229 20.159 1.00 95.25 138 PRO A O 1
ATOM 1092 N N . VAL A 1 139 ? -9.503 -6.000 18.093 1.00 96.50 139 VAL A N 1
ATOM 1093 C CA . VAL A 1 139 ? -8.472 -5.022 18.443 1.00 96.50 139 VAL A CA 1
ATOM 1094 C C . VAL A 1 139 ? -9.007 -3.623 18.193 1.00 96.50 139 VAL A C 1
ATOM 1096 O O . VAL A 1 139 ? -9.539 -3.335 17.122 1.00 96.50 139 VAL A O 1
ATOM 1099 N N . ARG A 1 140 ? -8.847 -2.729 19.170 1.00 97.69 140 ARG A N 1
ATOM 1100 C CA . ARG A 1 140 ? -9.324 -1.350 19.058 1.00 97.69 140 ARG A CA 1
ATOM 1101 C C . ARG A 1 140 ? -8.183 -0.405 18.700 1.00 97.69 140 ARG A C 1
ATOM 1103 O O . ARG A 1 140 ? -7.169 -0.371 19.395 1.00 97.69 140 ARG A O 1
ATOM 1110 N N . LEU A 1 141 ? -8.349 0.392 17.646 1.00 97.81 141 LEU A N 1
ATOM 1111 C CA . LEU A 1 141 ? -7.411 1.459 17.274 1.00 97.81 141 LEU A CA 1
ATOM 1112 C C . LEU A 1 141 ? -8.112 2.811 17.346 1.00 97.81 141 LEU A C 1
ATOM 1114 O O . LEU A 1 141 ? -9.100 3.029 16.654 1.00 97.81 141 LEU A O 1
ATOM 1118 N N . ARG A 1 142 ? -7.594 3.748 18.139 1.00 97.88 142 ARG A N 1
ATOM 1119 C CA . ARG A 1 142 ? -8.087 5.128 18.166 1.00 97.88 142 ARG A CA 1
ATOM 1120 C C . ARG A 1 142 ? -7.247 6.010 17.268 1.00 97.88 142 ARG A C 1
ATOM 1122 O O . ARG A 1 142 ? -6.072 6.232 17.549 1.00 97.88 142 ARG A O 1
ATOM 1129 N N . ILE A 1 143 ? -7.878 6.564 16.245 1.00 97.81 143 ILE A N 1
ATOM 1130 C CA . ILE A 1 143 ? -7.303 7.586 15.380 1.00 97.81 143 ILE A CA 1
ATOM 1131 C C . ILE A 1 143 ? -7.666 8.943 15.969 1.00 97.81 143 ILE A C 1
ATOM 1133 O O . ILE A 1 143 ? -8.843 9.243 16.160 1.00 97.81 143 ILE A O 1
ATOM 1137 N N . THR A 1 144 ? -6.660 9.756 16.270 1.00 97.56 144 THR A N 1
ATOM 1138 C CA . THR A 1 144 ? -6.840 11.141 16.715 1.00 97.56 144 THR A CA 1
ATOM 1139 C C . THR A 1 144 ? -6.398 12.073 15.602 1.00 97.56 144 THR A C 1
ATOM 1141 O O . THR A 1 144 ? -5.250 12.005 15.168 1.00 97.56 144 THR A O 1
ATOM 1144 N N . PHE A 1 145 ? -7.289 12.958 15.170 1.00 96.06 145 PHE A N 1
ATOM 1145 C CA . PHE A 1 145 ? -7.027 13.987 14.168 1.00 96.06 145 PHE A CA 1
ATOM 1146 C C . PHE A 1 145 ? -6.715 15.340 14.827 1.00 96.06 145 PHE A C 1
ATOM 1148 O O . PHE A 1 145 ? -6.890 15.531 16.039 1.00 96.06 145 PHE A O 1
ATOM 1155 N N . SER A 1 146 ? -6.262 16.308 14.028 1.00 92.06 146 SER A N 1
ATOM 1156 C CA . SER A 1 146 ? -6.163 17.710 14.444 1.00 92.06 146 SER A CA 1
ATOM 1157 C C . SER A 1 146 ? -7.503 18.224 14.999 1.00 92.06 146 SER A C 1
ATOM 1159 O O . SER A 1 146 ? -8.587 17.754 14.647 1.00 92.06 146 SER A O 1
ATOM 1161 N N . GLY A 1 147 ? -7.433 19.151 15.960 1.00 89.00 147 GLY A N 1
ATOM 1162 C CA . GLY A 1 147 ? -8.615 19.602 16.708 1.00 89.00 147 GLY A CA 1
ATOM 1163 C C . GLY A 1 147 ? -9.114 18.608 17.766 1.00 89.00 147 GLY A C 1
ATOM 1164 O O . GLY A 1 147 ? -10.207 18.787 18.293 1.00 89.00 147 GLY A O 1
ATOM 1165 N N . LYS A 1 148 ? -8.327 17.567 18.096 1.00 86.06 148 LYS A N 1
ATOM 1166 C CA . LYS A 1 148 ? -8.638 16.536 19.114 1.00 86.06 148 LYS A CA 1
ATOM 1167 C C . LYS A 1 148 ? -9.915 15.729 18.821 1.00 86.06 148 LYS A C 1
ATOM 1169 O O . LYS A 1 148 ? -10.477 15.100 19.717 1.00 86.06 148 LYS A O 1
ATOM 1174 N N . ARG A 1 149 ? -10.358 15.712 17.563 1.00 93.06 149 ARG A N 1
ATOM 1175 C CA . ARG A 1 149 ? -11.431 14.836 17.079 1.00 93.06 149 ARG A CA 1
ATOM 1176 C C . ARG A 1 149 ? -10.881 13.412 16.944 1.00 93.06 149 ARG A C 1
ATOM 1178 O O . ARG A 1 149 ? -9.722 13.244 16.570 1.00 93.06 149 ARG A O 1
ATOM 1185 N N . SER A 1 150 ? -11.665 12.384 17.266 1.00 96.56 150 SER A N 1
ATOM 1186 C CA . SER A 1 150 ? -11.189 10.996 17.181 1.00 96.56 150 SER A CA 1
ATOM 1187 C C . SER A 1 150 ? -12.259 10.012 16.730 1.00 96.56 150 SER A C 1
ATOM 1189 O O . SER A 1 150 ? -13.442 10.199 17.011 1.00 96.56 150 SER A O 1
ATOM 1191 N N . VAL A 1 151 ? -11.804 8.954 16.062 1.00 97.44 151 VAL A N 1
ATOM 1192 C CA . VAL A 1 151 ? -12.596 7.792 15.646 1.00 97.44 151 VAL A CA 1
ATOM 1193 C C . VAL A 1 151 ? -11.933 6.548 16.223 1.00 97.44 151 VAL A C 1
ATOM 1195 O O . VAL A 1 151 ? -10.705 6.446 16.234 1.00 97.44 151 VAL A O 1
ATOM 1198 N N . THR A 1 152 ? -12.728 5.603 16.725 1.00 98.12 152 THR A N 1
ATOM 1199 C CA . THR A 1 152 ? -12.214 4.309 17.192 1.00 98.12 152 THR A CA 1
ATOM 1200 C C . THR A 1 152 ? -12.633 3.215 16.220 1.00 98.12 152 THR A C 1
ATOM 1202 O O . THR A 1 152 ? -13.818 3.044 15.944 1.00 98.12 152 THR A O 1
ATOM 1205 N N . LEU A 1 153 ? -11.641 2.498 15.703 1.00 98.12 153 LEU A N 1
ATOM 1206 C CA . LEU A 1 153 ? -11.802 1.305 14.888 1.00 98.12 153 LEU A CA 1
ATOM 1207 C C . LEU A 1 153 ? -11.896 0.080 15.793 1.00 98.12 153 LEU A C 1
ATOM 1209 O O . LEU A 1 153 ? -11.139 -0.028 16.759 1.00 98.12 153 LEU A O 1
ATOM 1213 N N . ARG A 1 154 ? -12.751 -0.863 15.421 1.00 97.50 154 ARG A N 1
ATOM 1214 C CA . ARG A 1 154 ? -12.874 -2.213 15.961 1.00 97.50 154 ARG A CA 1
ATOM 1215 C C . ARG A 1 154 ? -12.505 -3.202 14.862 1.00 97.50 154 ARG A C 1
ATOM 1217 O O . ARG A 1 154 ? -13.288 -3.470 13.953 1.00 97.50 154 ARG A O 1
ATOM 1224 N N . LEU A 1 155 ? -11.288 -3.718 14.944 1.00 97.50 155 LEU A N 1
ATOM 1225 C CA . LEU A 1 155 ? -10.699 -4.608 13.951 1.00 97.50 155 LEU A CA 1
ATOM 1226 C C . LEU A 1 155 ? -10.825 -6.063 14.384 1.00 97.50 155 LEU A C 1
ATOM 1228 O O . LEU A 1 155 ? -10.639 -6.373 15.557 1.00 97.50 155 LEU A O 1
ATOM 1232 N N . ASP A 1 156 ? -11.108 -6.950 13.443 1.00 95.81 156 ASP A N 1
ATOM 1233 C CA . ASP A 1 156 ? -11.288 -8.374 13.677 1.00 95.81 156 ASP A CA 1
ATOM 1234 C C . ASP A 1 156 ? -10.051 -9.166 13.214 1.00 95.81 156 ASP A C 1
ATOM 1236 O O . ASP A 1 156 ? -9.876 -9.402 12.012 1.00 95.81 156 ASP A O 1
ATOM 1240 N N . PRO A 1 157 ? -9.179 -9.599 14.147 1.00 95.62 157 PRO A N 1
ATOM 1241 C CA . PRO A 1 157 ? -7.988 -10.364 13.801 1.00 95.62 157 PRO A CA 1
ATOM 1242 C C . PRO A 1 157 ? -8.301 -11.801 13.363 1.00 95.62 157 PRO A C 1
ATOM 1244 O O . PRO A 1 157 ? -7.387 -12.506 12.959 1.00 95.62 157 PRO A O 1
ATOM 1247 N N . THR A 1 158 ? -9.553 -12.263 13.443 1.00 94.06 158 THR A N 1
ATOM 1248 C CA . THR A 1 158 ? -9.952 -13.593 12.954 1.00 94.06 158 THR A CA 1
ATOM 1249 C C . THR A 1 158 ? -10.352 -13.567 11.479 1.00 94.06 158 THR A C 1
ATOM 1251 O O . THR A 1 158 ? -10.232 -14.578 10.793 1.00 94.06 158 THR A O 1
ATOM 1254 N N . VAL A 1 159 ? -10.775 -12.402 10.972 1.00 93.56 159 VAL A N 1
ATOM 1255 C CA . VAL A 1 159 ? -11.160 -12.200 9.566 1.00 93.56 159 VAL A CA 1
ATOM 1256 C C . VAL A 1 159 ? -9.959 -11.817 8.702 1.00 93.56 159 VAL A C 1
ATOM 1258 O O . VAL A 1 159 ? -9.812 -12.342 7.602 1.00 93.56 159 VAL A O 1
ATOM 1261 N N . ALA A 1 160 ? -9.107 -10.911 9.190 1.00 96.06 160 ALA A N 1
ATOM 1262 C CA . ALA A 1 160 ? -7.927 -10.429 8.467 1.00 96.06 160 ALA A CA 1
ATOM 1263 C C . ALA A 1 160 ? -6.680 -10.397 9.381 1.00 96.06 160 ALA A C 1
ATOM 1265 O O . ALA A 1 160 ? -6.176 -9.313 9.701 1.00 96.06 160 ALA A O 1
ATOM 1266 N N . PRO A 1 161 ? -6.212 -11.561 9.874 1.00 96.62 161 PRO A N 1
ATOM 1267 C CA . PRO A 1 161 ? -5.153 -11.651 10.880 1.00 96.62 161 PRO A CA 1
ATOM 1268 C C . PRO A 1 161 ? -3.873 -10.907 10.495 1.00 96.62 161 PRO A C 1
ATOM 1270 O O . PRO A 1 161 ? -3.339 -10.145 11.308 1.00 96.62 161 PRO A O 1
ATOM 1273 N N . MET A 1 162 ? -3.386 -11.087 9.266 1.00 96.50 162 MET A N 1
ATOM 1274 C CA . MET A 1 162 ? -2.126 -10.489 8.822 1.00 96.50 162 MET A CA 1
ATOM 1275 C C . MET A 1 162 ? -2.253 -8.976 8.651 1.00 96.50 162 MET A C 1
ATOM 1277 O O . MET A 1 162 ? -1.382 -8.229 9.103 1.00 96.50 162 MET A O 1
ATOM 1281 N N . ASN A 1 163 ? -3.347 -8.502 8.052 1.00 97.12 163 ASN A N 1
ATOM 1282 C CA . ASN A 1 163 ? -3.567 -7.074 7.828 1.00 97.12 163 ASN A CA 1
ATOM 1283 C C . ASN A 1 163 ? -3.826 -6.317 9.141 1.00 97.12 163 ASN A C 1
ATOM 1285 O O . ASN A 1 163 ? -3.265 -5.237 9.345 1.00 97.12 163 ASN A O 1
ATOM 1289 N N . VAL A 1 164 ? -4.592 -6.900 10.072 1.00 97.50 164 VAL A N 1
ATOM 1290 C CA . VAL A 1 164 ? -4.814 -6.319 11.407 1.00 97.50 164 VAL A CA 1
ATOM 1291 C C . VAL A 1 164 ? -3.509 -6.265 12.203 1.00 97.50 164 VAL A C 1
ATOM 1293 O O . VAL A 1 164 ? -3.182 -5.219 12.766 1.00 97.50 164 VAL A O 1
ATOM 1296 N N . ALA A 1 165 ? -2.725 -7.347 12.220 1.00 97.56 165 ALA A N 1
ATOM 1297 C CA . ALA A 1 165 ? -1.432 -7.376 12.905 1.00 97.56 165 ALA A CA 1
ATOM 1298 C C . ALA A 1 165 ? -0.446 -6.351 12.336 1.00 97.56 165 ALA A C 1
ATOM 1300 O O . ALA A 1 165 ? 0.205 -5.626 13.093 1.00 97.56 165 ALA A O 1
ATOM 1301 N N . ASN A 1 166 ? -0.373 -6.246 11.010 1.00 97.31 166 ASN A N 1
ATOM 1302 C CA . ASN A 1 166 ? 0.441 -5.250 10.328 1.00 97.31 166 ASN A CA 1
ATOM 1303 C C . ASN A 1 166 ? 0.057 -3.819 10.749 1.00 97.31 166 ASN A C 1
ATOM 1305 O O . ASN A 1 166 ? 0.913 -3.052 11.198 1.00 97.31 166 ASN A O 1
ATOM 1309 N N . LEU A 1 167 ? -1.237 -3.479 10.710 1.00 97.19 167 LEU A N 1
ATOM 1310 C CA . LEU A 1 167 ? -1.717 -2.154 11.105 1.00 97.19 167 LEU A CA 1
ATOM 1311 C C . LEU A 1 167 ? -1.411 -1.842 12.582 1.00 97.19 167 LEU A C 1
ATOM 1313 O O . LEU A 1 167 ? -0.972 -0.738 12.908 1.00 97.19 167 LEU A O 1
ATOM 1317 N N . VAL A 1 168 ? -1.566 -2.828 13.473 1.00 97.12 168 VAL A N 1
ATOM 1318 C CA . VAL A 1 168 ? -1.222 -2.723 14.902 1.00 97.12 168 VAL A CA 1
ATOM 1319 C C . VAL A 1 168 ? 0.269 -2.456 15.108 1.00 97.12 168 VAL A C 1
ATOM 1321 O O . VAL A 1 168 ? 0.634 -1.578 15.894 1.00 97.12 168 VAL A O 1
ATOM 1324 N N . LEU A 1 169 ? 1.145 -3.184 14.412 1.00 96.94 169 LEU A N 1
ATOM 1325 C CA . LEU A 1 169 ? 2.594 -3.006 14.523 1.00 96.94 169 LEU A CA 1
ATOM 1326 C C . LEU A 1 169 ? 3.035 -1.632 14.005 1.00 96.94 169 LEU A C 1
ATOM 1328 O O . LEU A 1 169 ? 3.859 -0.979 14.647 1.00 96.94 169 LEU A O 1
ATOM 1332 N N . LEU A 1 170 ? 2.466 -1.164 12.890 1.00 96.88 170 LEU A N 1
ATOM 1333 C CA . LEU A 1 170 ? 2.724 0.176 12.355 1.00 96.88 170 LEU A CA 1
ATOM 1334 C C . LEU A 1 170 ? 2.239 1.274 13.313 1.00 96.88 170 LEU A C 1
ATOM 1336 O O . LEU A 1 170 ? 2.979 2.223 13.584 1.00 96.88 170 LEU A O 1
ATOM 1340 N N . ALA A 1 171 ? 1.046 1.116 13.895 1.00 96.81 171 ALA A N 1
ATOM 1341 C CA . ALA A 1 171 ? 0.506 2.047 14.884 1.00 96.81 171 ALA A CA 1
ATOM 1342 C C . ALA A 1 171 ? 1.389 2.130 16.141 1.00 96.81 171 ALA A C 1
ATOM 1344 O O . ALA A 1 171 ? 1.743 3.226 16.572 1.00 96.81 171 ALA A O 1
ATOM 1345 N N . ARG A 1 172 ? 1.838 0.989 16.688 1.00 96.06 172 ARG A N 1
ATOM 1346 C CA . ARG A 1 172 ? 2.751 0.953 17.852 1.00 96.06 172 ARG A CA 1
ATOM 1347 C C . ARG A 1 172 ? 4.101 1.618 17.587 1.00 96.06 172 ARG A C 1
ATOM 1349 O O . ARG A 1 172 ? 4.685 2.178 18.507 1.00 96.06 172 ARG A O 1
ATOM 1356 N N . LYS A 1 173 ? 4.588 1.576 16.344 1.00 95.56 173 LYS A N 1
ATOM 1357 C CA . LYS A 1 173 ? 5.813 2.270 15.914 1.00 95.56 173 LYS A CA 1
ATOM 1358 C C . LYS A 1 173 ? 5.609 3.774 15.686 1.00 95.56 173 LYS A C 1
ATOM 1360 O O . LYS A 1 173 ? 6.569 4.465 15.369 1.00 95.56 173 LYS A O 1
ATOM 1365 N N . GLY A 1 174 ? 4.379 4.282 15.802 1.00 95.75 174 GLY A N 1
ATOM 1366 C CA . GLY A 1 174 ? 4.055 5.678 15.514 1.00 95.75 174 GLY A CA 1
ATOM 1367 C C . GLY A 1 174 ? 4.145 6.036 14.029 1.00 95.75 174 GLY A C 1
ATOM 1368 O O . GLY A 1 174 ? 4.271 7.213 13.706 1.00 95.75 174 GLY A O 1
ATOM 1369 N N . TYR A 1 175 ? 4.068 5.052 13.123 1.00 95.19 175 TYR A N 1
ATOM 1370 C CA . TYR A 1 175 ? 4.257 5.239 11.675 1.00 95.19 175 TYR A CA 1
ATOM 1371 C C . TYR A 1 175 ? 3.324 6.309 11.072 1.00 95.19 175 TYR A C 1
ATOM 1373 O O . TYR A 1 175 ? 3.706 7.056 10.170 1.00 95.19 175 TYR A O 1
ATOM 1381 N N . PHE A 1 176 ? 2.103 6.399 11.607 1.00 96.00 176 PHE A N 1
ATOM 1382 C CA . PHE A 1 176 ? 1.048 7.305 11.150 1.00 96.00 176 PHE A CA 1
ATOM 1383 C C . PHE A 1 176 ? 1.081 8.690 11.808 1.00 96.00 176 PHE A C 1
ATOM 1385 O O . PHE A 1 176 ? 0.305 9.566 11.430 1.00 96.00 176 PHE A O 1
ATOM 1392 N N . ASN A 1 177 ? 1.938 8.901 12.808 1.00 95.00 177 ASN A N 1
ATOM 1393 C CA . ASN A 1 177 ? 1.945 10.141 13.573 1.00 95.00 177 ASN A CA 1
ATOM 1394 C C . ASN A 1 177 ? 2.411 11.302 12.692 1.00 95.00 177 ASN A C 1
ATOM 1396 O O . ASN A 1 177 ? 3.502 11.281 12.127 1.00 95.00 177 ASN A O 1
ATOM 1400 N N . GLY A 1 178 ? 1.581 12.335 12.603 1.00 92.94 178 GLY A N 1
ATOM 1401 C CA . GLY A 1 178 ? 1.851 13.532 11.821 1.00 92.94 178 GLY A CA 1
ATOM 1402 C C . GLY A 1 178 ? 1.529 13.425 10.331 1.00 92.94 178 GLY A C 1
ATOM 1403 O O . GLY A 1 178 ? 1.660 14.446 9.660 1.00 92.94 178 GLY A O 1
ATOM 1404 N N . ARG A 1 179 ? 1.085 12.258 9.845 1.00 94.12 179 ARG A N 1
ATOM 1405 C CA . ARG A 1 179 ? 0.655 12.054 8.452 1.00 94.12 179 ARG A CA 1
ATOM 1406 C C . ARG A 1 179 ? -0.641 12.792 8.159 1.00 94.12 179 ARG A C 1
ATOM 1408 O O . ARG A 1 179 ? -1.433 13.048 9.067 1.00 94.12 179 ARG A O 1
ATOM 1415 N N . LEU A 1 180 ? -0.861 13.123 6.900 1.00 94.38 180 LEU A N 1
ATOM 1416 C CA . LEU A 1 180 ? -2.082 13.753 6.427 1.00 94.38 180 LEU A CA 1
ATOM 1417 C C . LEU A 1 180 ? -3.048 12.700 5.877 1.00 94.38 180 LEU A C 1
ATOM 1419 O O . LEU A 1 180 ? -2.694 11.546 5.631 1.00 94.38 180 LEU A O 1
ATOM 1423 N N . VAL A 1 181 ? -4.298 13.111 5.696 1.00 93.81 181 VAL A N 1
ATOM 1424 C CA . VAL A 1 181 ? -5.326 12.348 4.990 1.00 93.81 181 VAL A CA 1
ATOM 1425 C C . VAL A 1 181 ? -5.341 12.828 3.537 1.00 93.81 181 VAL A C 1
ATOM 1427 O O . VAL A 1 181 ? -5.914 13.882 3.250 1.00 93.81 181 VAL A O 1
ATOM 1430 N N . PRO A 1 182 ? -4.690 12.101 2.612 1.00 90.50 182 PRO A N 1
ATOM 1431 C CA . PRO A 1 182 ? -4.496 12.563 1.242 1.00 90.50 182 PRO A CA 1
ATOM 1432 C C . PRO A 1 182 ? -5.727 12.372 0.355 1.00 90.50 182 PRO A C 1
ATOM 1434 O O . PRO A 1 182 ? -5.726 12.831 -0.784 1.00 90.50 182 PRO A O 1
ATOM 1437 N N . ARG A 1 183 ? -6.763 11.669 0.834 1.00 93.06 183 ARG A N 1
ATOM 1438 C CA . ARG A 1 183 ? -7.974 11.412 0.055 1.00 93.06 183 ARG A CA 1
ATOM 1439 C C . ARG A 1 183 ? -9.208 11.286 0.931 1.00 93.06 183 ARG A C 1
ATOM 1441 O O . ARG A 1 183 ? -9.356 10.344 1.708 1.00 93.06 183 ARG A O 1
ATOM 1448 N N . VAL A 1 184 ? -10.128 12.208 0.697 1.00 93.06 184 VAL A N 1
ATOM 1449 C CA . VAL A 1 184 ? -11.498 12.192 1.199 1.00 93.06 184 VAL A CA 1
ATOM 1450 C C . VAL A 1 184 ? -12.393 12.196 -0.032 1.00 93.06 184 VAL A C 1
ATOM 1452 O O . VAL A 1 184 ? -12.326 13.128 -0.831 1.00 93.06 184 VAL A O 1
ATOM 1455 N N . VAL A 1 185 ? -13.170 11.133 -0.234 1.00 92.69 185 VAL A N 1
ATOM 1456 C CA . VAL A 1 185 ? -14.174 11.070 -1.301 1.00 92.69 185 VAL A CA 1
ATOM 1457 C C . VAL A 1 185 ? -15.550 11.069 -0.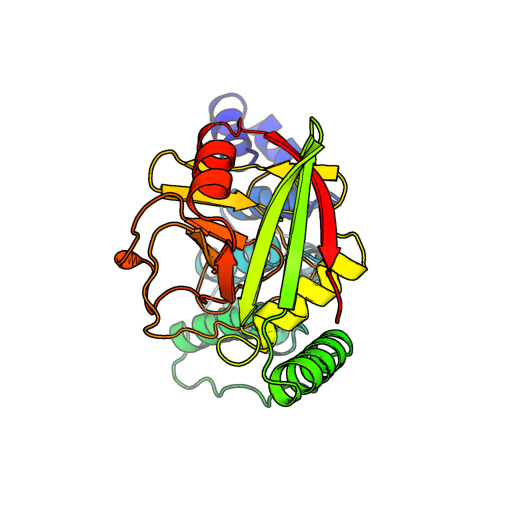640 1.00 92.69 185 VAL A C 1
ATOM 1459 O O . VAL A 1 185 ? -15.892 10.058 -0.015 1.00 92.69 185 VAL A O 1
ATOM 1462 N N . PRO A 1 186 ? -16.317 12.172 -0.758 1.00 88.69 186 PRO A N 1
ATOM 1463 C CA . PRO A 1 186 ? -17.672 12.259 -0.220 1.00 88.69 186 PRO A CA 1
ATOM 1464 C C . PRO A 1 186 ? -18.536 11.074 -0.659 1.00 88.69 186 PRO A C 1
ATOM 1466 O O . PRO A 1 186 ? -18.387 10.585 -1.780 1.00 88.69 186 PRO A O 1
ATOM 1469 N N . ASP A 1 187 ? -19.398 10.595 0.241 1.00 89.69 187 ASP A N 1
ATOM 1470 C CA . ASP A 1 187 ? -20.296 9.449 0.029 1.00 89.69 187 ASP A CA 1
ATOM 1471 C C . ASP A 1 187 ? -19.614 8.148 -0.424 1.00 89.69 187 ASP A C 1
ATOM 1473 O O . ASP A 1 187 ? -20.252 7.260 -0.995 1.00 89.69 187 ASP A O 1
ATOM 1477 N N . PHE A 1 188 ? -18.312 8.007 -0.171 1.00 93.81 188 PHE A N 1
ATOM 1478 C CA . PHE A 1 188 ? -17.566 6.825 -0.567 1.00 93.81 188 PHE A CA 1
ATOM 1479 C C . PHE A 1 188 ? -16.596 6.359 0.514 1.00 93.81 188 PHE A C 1
ATOM 1481 O O . PHE A 1 188 ? -16.926 5.451 1.284 1.00 93.81 188 PHE A O 1
ATOM 1488 N N . VAL A 1 189 ? -15.389 6.931 0.559 1.00 95.19 189 VAL A N 1
ATOM 1489 C CA . VAL A 1 189 ? -14.319 6.497 1.464 1.00 95.19 189 VAL A CA 1
ATOM 1490 C C . VAL A 1 189 ? -13.416 7.652 1.877 1.00 95.19 189 VAL A C 1
ATOM 1492 O O . VAL A 1 189 ? -13.087 8.537 1.085 1.00 95.19 189 VAL A O 1
ATOM 1495 N N . VAL A 1 190 ? -12.910 7.559 3.102 1.00 96.69 190 VAL A N 1
ATOM 1496 C CA . VAL A 1 190 ? -11.753 8.313 3.581 1.00 96.69 190 VAL A CA 1
ATOM 1497 C C . VAL A 1 190 ? -10.557 7.373 3.598 1.00 96.69 190 VAL A C 1
ATOM 1499 O O . VAL A 1 190 ? -10.573 6.373 4.313 1.00 96.69 190 VAL A O 1
ATOM 1502 N N . GLN A 1 191 ? -9.520 7.680 2.820 1.00 96.19 191 GLN A N 1
ATOM 1503 C CA . GLN A 1 191 ? -8.303 6.875 2.724 1.00 96.19 191 GLN A CA 1
ATOM 1504 C C . GLN A 1 191 ? -7.112 7.602 3.346 1.00 96.19 191 GLN A C 1
ATOM 1506 O O . GLN A 1 191 ? -6.900 8.796 3.135 1.00 96.19 191 GLN A O 1
ATOM 1511 N N . MET A 1 192 ? -6.319 6.861 4.117 1.00 95.31 192 MET A N 1
ATOM 1512 C CA . MET A 1 192 ? -5.206 7.394 4.892 1.00 95.31 192 MET A CA 1
ATOM 1513 C C . MET A 1 192 ? -4.083 6.371 5.083 1.00 95.31 192 MET A C 1
ATOM 1515 O O . MET A 1 192 ? -4.202 5.215 4.688 1.00 95.31 192 MET A O 1
ATOM 1519 N N . GLY A 1 193 ? -2.981 6.798 5.703 1.00 92.31 193 GLY A N 1
ATOM 1520 C CA . GLY A 1 193 ? -1.849 5.920 6.016 1.00 92.31 193 GLY A CA 1
ATOM 1521 C C . GLY A 1 193 ? -0.751 5.872 4.951 1.00 92.31 193 GLY A C 1
ATOM 1522 O O . GLY A 1 193 ? 0.099 4.979 4.996 1.00 92.31 193 GLY A O 1
ATOM 1523 N N . SER A 1 194 ? -0.749 6.824 4.009 1.00 89.88 194 SER A N 1
ATOM 1524 C CA . SER A 1 194 ? 0.368 7.023 3.077 1.00 89.88 194 SER A CA 1
ATOM 1525 C C . SER A 1 194 ? 1.574 7.616 3.826 1.00 89.88 194 SER A C 1
ATOM 1527 O O . SER A 1 194 ? 1.394 8.530 4.633 1.00 89.88 194 SER A O 1
ATOM 1529 N N . PRO A 1 195 ? 2.805 7.132 3.583 1.00 84.94 195 PRO A N 1
ATOM 1530 C CA . PRO A 1 195 ? 4.018 7.733 4.142 1.00 84.94 195 PRO A CA 1
ATOM 1531 C C . PRO A 1 195 ? 4.360 9.109 3.564 1.00 84.94 195 PRO A C 1
ATOM 1533 O O . PRO A 1 195 ? 5.138 9.830 4.186 1.00 84.94 195 PRO A O 1
ATOM 1536 N N . TYR A 1 196 ? 3.831 9.459 2.391 1.00 79.69 196 TYR A N 1
ATOM 1537 C CA . TYR A 1 196 ? 4.176 10.696 1.679 1.00 79.69 196 TYR A CA 1
ATOM 1538 C C . TYR A 1 196 ? 3.025 11.681 1.590 1.00 79.69 196 TYR A C 1
ATOM 1540 O O . TYR A 1 196 ? 3.194 12.741 1.006 1.00 79.69 196 TYR A O 1
ATOM 1548 N N . ASP A 1 197 ? 1.863 11.340 2.147 1.00 83.56 197 ASP A N 1
ATOM 1549 C CA . ASP A 1 197 ? 0.669 12.178 2.065 1.00 83.56 197 ASP A CA 1
ATOM 1550 C C . ASP A 1 197 ? 0.211 12.428 0.609 1.00 83.56 197 ASP A C 1
ATOM 1552 O O . ASP A 1 197 ? -0.490 13.396 0.322 1.00 83.56 197 ASP A O 1
ATOM 1556 N N . THR A 1 198 ? 0.572 11.532 -0.320 1.00 74.38 198 THR A N 1
ATOM 1557 C CA . THR A 1 198 ? 0.283 11.650 -1.761 1.00 74.38 198 THR A CA 1
ATOM 1558 C C . THR A 1 198 ? -0.406 10.420 -2.344 1.00 74.38 198 THR A C 1
ATOM 1560 O O . THR A 1 198 ? -0.251 10.168 -3.528 1.00 74.38 198 THR A O 1
ATOM 1563 N N . MET A 1 199 ? -1.147 9.643 -1.541 1.00 82.62 199 MET A N 1
ATOM 1564 C CA . MET A 1 199 ? -1.809 8.383 -1.957 1.00 82.62 199 MET A CA 1
ATOM 1565 C C . MET A 1 199 ? -0.873 7.242 -2.376 1.00 82.62 199 MET A C 1
ATOM 1567 O O . MET A 1 199 ? -1.327 6.116 -2.570 1.00 82.62 199 MET A O 1
ATOM 1571 N N . ASP A 1 200 ? 0.426 7.505 -2.395 1.00 75.69 200 ASP A N 1
ATOM 1572 C CA . ASP A 1 200 ? 1.450 6.582 -2.860 1.00 75.69 200 ASP A CA 1
ATOM 1573 C C . ASP A 1 200 ? 2.322 6.089 -1.702 1.00 75.69 200 ASP A C 1
ATOM 1575 O O . ASP A 1 200 ? 2.298 6.621 -0.581 1.00 75.69 200 ASP A O 1
ATOM 1579 N N . GLY A 1 201 ? 3.111 5.056 -1.984 1.00 77.88 201 GLY A N 1
ATOM 1580 C CA . GLY A 1 201 ? 4.059 4.472 -1.044 1.00 77.88 201 GLY A CA 1
ATOM 1581 C C . GLY A 1 201 ? 3.450 3.527 -0.005 1.00 77.88 201 GLY A C 1
ATOM 1582 O O . GLY A 1 201 ? 2.241 3.296 0.072 1.00 77.88 201 GLY A O 1
ATOM 1583 N N . GLY A 1 202 ? 4.336 2.973 0.823 1.00 86.50 202 GLY A N 1
ATOM 1584 C CA . GLY A 1 202 ? 4.000 1.991 1.847 1.00 86.50 202 GLY A CA 1
ATOM 1585 C C . GLY A 1 202 ? 5.120 1.805 2.877 1.00 86.50 202 GLY A C 1
ATOM 1586 O O . GLY A 1 202 ? 6.055 2.605 2.943 1.00 86.50 202 GLY A O 1
ATOM 1587 N N . PRO A 1 203 ? 5.047 0.759 3.711 1.00 88.12 203 PRO A N 1
ATOM 1588 C CA . PRO A 1 203 ? 5.925 0.595 4.865 1.00 88.12 203 PRO A CA 1
ATOM 1589 C C . PRO A 1 203 ? 7.280 -0.062 4.556 1.00 88.12 203 PRO A C 1
ATOM 1591 O O . PRO A 1 203 ? 7.996 -0.398 5.499 1.00 88.12 203 PRO A O 1
ATOM 1594 N N . GLY A 1 204 ? 7.645 -0.262 3.285 1.00 84.12 204 GLY A N 1
ATOM 1595 C CA . GLY A 1 204 ? 8.858 -1.008 2.914 1.00 84.12 204 GLY A CA 1
ATOM 1596 C C . GLY A 1 204 ? 8.617 -2.428 2.400 1.00 84.12 204 GLY A C 1
ATOM 1597 O O . GLY A 1 204 ? 9.569 -3.126 2.072 1.00 84.12 204 GLY A O 1
ATOM 1598 N N . TYR A 1 205 ? 7.371 -2.890 2.447 1.00 85.31 205 TYR A N 1
ATOM 1599 C CA . TYR A 1 205 ? 6.959 -4.262 2.167 1.00 85.31 205 TYR A CA 1
ATOM 1600 C C . TYR A 1 205 ? 5.460 -4.291 1.875 1.00 85.31 205 TYR A C 1
ATOM 1602 O O . TYR A 1 205 ? 4.742 -3.325 2.168 1.00 85.31 205 TYR A O 1
ATOM 1610 N N . THR A 1 206 ? 4.989 -5.423 1.360 1.00 87.75 206 THR A N 1
ATOM 1611 C CA . THR A 1 206 ? 3.573 -5.663 1.088 1.00 87.75 206 THR A CA 1
ATOM 1612 C C . THR A 1 206 ? 2.992 -6.790 1.948 1.00 87.75 206 THR A C 1
ATOM 1614 O O . THR A 1 206 ? 3.704 -7.676 2.421 1.00 87.75 206 THR A O 1
ATOM 1617 N N . VAL A 1 207 ? 1.678 -6.751 2.162 1.00 90.19 207 VAL A N 1
ATOM 1618 C CA . VAL A 1 207 ? 0.881 -7.765 2.859 1.00 90.19 207 VAL A CA 1
ATOM 1619 C C . VAL A 1 207 ? -0.194 -8.280 1.907 1.00 90.19 207 VAL A C 1
ATOM 1621 O O . VAL A 1 207 ? -0.839 -7.509 1.192 1.00 90.19 207 VAL A O 1
ATOM 1624 N N . ARG A 1 208 ? -0.391 -9.601 1.911 1.00 90.06 208 ARG A N 1
ATOM 1625 C CA . ARG A 1 208 ? -1.366 -10.273 1.048 1.00 90.06 208 ARG A CA 1
ATOM 1626 C C . ARG A 1 208 ? -2.805 -9.890 1.383 1.00 90.06 208 ARG A C 1
ATOM 1628 O O . ARG A 1 208 ? -3.130 -9.526 2.513 1.00 90.06 208 ARG A O 1
ATOM 1635 N N . CYS A 1 209 ? -3.669 -10.027 0.388 1.00 92.81 209 CYS A N 1
ATOM 1636 C CA . CYS A 1 209 ? -5.101 -9.856 0.522 1.00 92.81 209 CYS A CA 1
ATOM 1637 C C . CYS A 1 209 ? -5.717 -11.019 1.308 1.00 92.81 209 CYS A C 1
ATOM 1639 O O . CYS A 1 209 ? -5.595 -12.183 0.932 1.00 92.81 209 CYS A O 1
ATOM 1641 N N . GLU A 1 210 ? -6.458 -10.682 2.356 1.00 94.88 210 GLU A N 1
ATOM 1642 C CA . GLU A 1 210 ? -7.324 -11.582 3.119 1.00 94.88 210 GLU A CA 1
ATOM 1643 C C . GLU A 1 210 ? -8.778 -11.249 2.758 1.00 94.88 210 GLU A C 1
ATOM 1645 O O . GLU A 1 210 ? -9.551 -10.697 3.541 1.00 94.88 210 GLU A O 1
ATOM 1650 N N . ASN A 1 211 ? -9.126 -11.485 1.490 1.00 90.69 211 ASN A N 1
ATOM 1651 C CA . ASN A 1 211 ? -10.445 -11.136 0.975 1.00 90.69 211 ASN A CA 1
ATOM 1652 C C . ASN A 1 211 ? -11.513 -12.057 1.570 1.00 90.69 211 ASN A C 1
ATOM 1654 O O . ASN A 1 211 ? -11.375 -13.279 1.576 1.00 90.69 211 ASN A O 1
ATOM 1658 N N . SER A 1 212 ? -12.614 -11.457 2.012 1.00 90.38 212 SER A N 1
ATOM 1659 C CA . SER A 1 212 ? -13.789 -12.159 2.518 1.00 90.38 212 SER A CA 1
ATOM 1660 C C . SER A 1 212 ? -15.053 -11.650 1.826 1.00 90.38 212 SER A C 1
ATOM 1662 O O . SER A 1 212 ? -15.059 -10.593 1.189 1.00 90.38 212 SER A O 1
ATOM 1664 N N . LEU A 1 213 ? -16.147 -12.403 1.957 1.00 92.94 213 LEU A N 1
ATOM 1665 C CA . LEU A 1 213 ? -17.476 -11.979 1.501 1.00 92.94 213 LEU A CA 1
ATOM 1666 C C . LEU A 1 213 ? -18.180 -11.063 2.516 1.00 92.94 213 LEU A C 1
ATOM 1668 O O . LEU A 1 213 ? -19.375 -10.806 2.393 1.00 92.94 213 LEU A O 1
ATOM 1672 N N . ALA A 1 214 ? -17.455 -10.577 3.529 1.00 91.50 214 ALA A N 1
ATOM 1673 C CA . ALA A 1 214 ? -17.996 -9.640 4.496 1.00 91.50 214 ALA A CA 1
ATOM 1674 C C . ALA A 1 214 ? -18.346 -8.318 3.804 1.00 91.50 214 ALA A C 1
ATOM 1676 O O . ALA A 1 214 ? -17.517 -7.707 3.127 1.00 91.50 214 ALA A O 1
ATOM 1677 N N . TRP A 1 215 ? -19.588 -7.885 3.987 1.00 93.12 215 TRP A N 1
ATOM 1678 C CA . TRP A 1 215 ? -20.127 -6.708 3.323 1.00 93.12 215 TRP A CA 1
ATOM 1679 C C . TRP A 1 215 ? -19.424 -5.416 3.767 1.00 93.12 215 TRP A C 1
ATOM 1681 O O . TRP A 1 215 ? -19.212 -5.172 4.957 1.00 93.12 215 TRP A O 1
ATOM 1691 N N . TYR A 1 216 ? -19.105 -4.561 2.794 1.00 96.50 216 TYR A N 1
ATOM 1692 C CA . TYR A 1 216 ? -18.692 -3.178 3.029 1.00 96.50 216 TYR A CA 1
ATOM 1693 C C . TYR A 1 216 ? -19.912 -2.246 3.133 1.00 96.50 216 TYR A C 1
ATOM 1695 O O . TYR A 1 216 ? -20.362 -1.660 2.144 1.00 96.50 216 TYR A O 1
ATOM 1703 N N . GLY A 1 217 ? -20.452 -2.122 4.346 1.00 96.50 217 GLY A N 1
ATOM 1704 C CA . GLY A 1 217 ? -21.412 -1.076 4.721 1.00 96.50 217 GLY A CA 1
ATOM 1705 C C . GLY A 1 217 ? -20.720 0.187 5.260 1.00 96.50 217 GLY A C 1
ATOM 1706 O O . GLY A 1 217 ? -19.502 0.152 5.458 1.00 96.50 217 GLY A O 1
ATOM 1707 N N . PRO A 1 218 ? -21.467 1.272 5.545 1.00 97.25 218 PRO A N 1
ATOM 1708 C CA . PRO A 1 218 ? -20.925 2.477 6.176 1.00 97.25 218 PRO A CA 1
ATOM 1709 C C . PRO A 1 218 ? -20.101 2.146 7.429 1.00 97.25 218 PRO A C 1
ATOM 1711 O O . PRO A 1 218 ? -20.466 1.275 8.215 1.00 97.25 218 PRO A O 1
ATOM 1714 N N . GLY A 1 219 ? -18.962 2.815 7.596 1.00 97.56 219 GLY A N 1
ATOM 1715 C CA . GLY A 1 219 ? -18.029 2.592 8.698 1.00 97.56 219 GLY A CA 1
ATOM 1716 C C . GLY A 1 219 ? -17.098 1.381 8.565 1.00 97.56 219 GLY A C 1
ATOM 1717 O O . GLY A 1 219 ? -16.272 1.174 9.453 1.00 97.56 219 GLY A O 1
ATOM 1718 N N . SER A 1 220 ? -17.181 0.587 7.493 1.00 98.06 220 SER A N 1
ATOM 1719 C CA . SER A 1 220 ? -16.265 -0.540 7.266 1.00 98.06 220 SER A CA 1
ATOM 1720 C C . SER A 1 220 ? -14.827 -0.067 7.046 1.00 98.06 220 SER A C 1
ATOM 1722 O O . SER A 1 220 ? -14.581 0.932 6.371 1.00 98.06 220 SER A O 1
ATOM 1724 N N . VAL A 1 221 ? -13.864 -0.820 7.582 1.00 98.12 221 VAL A N 1
ATOM 1725 C CA . VAL A 1 221 ? -12.426 -0.555 7.454 1.00 98.12 221 VAL A CA 1
ATOM 1726 C C . VAL A 1 221 ? -11.802 -1.564 6.495 1.00 98.12 221 VAL A C 1
ATOM 1728 O O . VAL A 1 221 ? -11.920 -2.776 6.701 1.00 98.12 221 VAL A O 1
ATOM 1731 N N . GLY A 1 222 ? -11.105 -1.079 5.468 1.00 97.31 222 GLY A N 1
ATOM 1732 C CA . GLY A 1 222 ? -10.429 -1.913 4.475 1.00 97.31 222 GLY A CA 1
ATOM 1733 C C . GLY A 1 222 ? -8.975 -1.525 4.228 1.00 97.31 222 GLY A C 1
ATOM 1734 O O . GLY A 1 222 ? -8.587 -0.380 4.442 1.00 97.31 222 GLY A O 1
ATOM 1735 N N . MET A 1 223 ? -8.161 -2.483 3.783 1.00 96.94 223 MET A N 1
ATOM 1736 C CA . MET A 1 223 ? -6.789 -2.228 3.328 1.00 96.94 223 MET A CA 1
ATOM 1737 C C . MET A 1 223 ? -6.822 -1.641 1.914 1.00 96.94 223 MET A C 1
ATOM 1739 O O . MET A 1 223 ? -7.498 -2.194 1.048 1.00 96.94 223 MET A O 1
ATOM 1743 N N . ALA A 1 224 ? -6.111 -0.541 1.668 1.00 94.94 224 ALA A N 1
ATOM 1744 C CA . ALA A 1 224 ? -5.985 0.018 0.327 1.00 94.94 224 ALA A CA 1
ATOM 1745 C C . ALA A 1 224 ? -4.960 -0.782 -0.490 1.00 94.94 224 ALA A C 1
ATOM 1747 O O . ALA A 1 224 ? -3.967 -1.273 0.045 1.00 94.94 224 ALA A O 1
ATOM 1748 N N . LEU A 1 225 ? -5.224 -0.917 -1.789 1.00 90.81 225 LEU A N 1
ATOM 1749 C CA . LEU A 1 225 ? -4.475 -1.773 -2.705 1.00 90.81 225 LEU A CA 1
ATOM 1750 C C . LEU A 1 225 ? -4.229 -1.033 -4.026 1.00 90.81 225 LEU A C 1
ATOM 1752 O O . LEU A 1 225 ? -5.133 -0.358 -4.519 1.00 90.81 225 LEU A O 1
ATOM 1756 N N . SER A 1 226 ? -3.054 -1.241 -4.619 1.00 82.44 226 SER A N 1
ATOM 1757 C CA . SER A 1 226 ? -2.697 -0.871 -6.000 1.00 82.44 226 SER A CA 1
ATOM 1758 C C . SER A 1 226 ? -2.745 -2.079 -6.949 1.00 82.44 226 SER A C 1
ATOM 1760 O O . SER A 1 226 ? -2.384 -1.990 -8.117 1.00 82.44 226 SER A O 1
ATOM 1762 N N . GLY A 1 227 ? -3.189 -3.229 -6.445 1.00 82.31 227 GLY A N 1
ATOM 1763 C CA . GLY A 1 227 ? -3.271 -4.496 -7.153 1.00 82.31 227 GLY A CA 1
ATOM 1764 C C . GLY A 1 227 ? -3.556 -5.630 -6.175 1.00 82.31 227 GLY A C 1
ATOM 1765 O O . GLY A 1 227 ? -3.638 -5.429 -4.961 1.00 82.31 227 GLY A O 1
ATOM 1766 N N . LYS A 1 228 ? -3.716 -6.850 -6.691 1.00 83.56 228 LYS A N 1
ATOM 1767 C CA . LYS A 1 228 ? -3.861 -8.018 -5.820 1.00 83.56 228 LYS A CA 1
ATOM 1768 C C . LYS A 1 228 ? -2.615 -8.152 -4.937 1.00 83.56 228 LYS A C 1
ATOM 1770 O O . LYS A 1 228 ? -1.499 -8.102 -5.437 1.00 83.56 228 LYS A O 1
ATOM 1775 N N . ASP A 1 229 ? -2.844 -8.350 -3.639 1.00 85.31 229 ASP A N 1
ATOM 1776 C CA . ASP A 1 229 ? -1.828 -8.604 -2.612 1.00 85.31 229 ASP A CA 1
ATOM 1777 C C . ASP A 1 229 ? -0.803 -7.461 -2.392 1.00 85.31 229 ASP A C 1
ATOM 1779 O O . ASP A 1 229 ? 0.208 -7.646 -1.721 1.00 85.31 229 ASP A O 1
ATOM 1783 N N . THR A 1 230 ? -1.074 -6.244 -2.871 1.00 86.88 230 THR A N 1
ATOM 1784 C CA . THR A 1 230 ? -0.192 -5.076 -2.680 1.00 86.88 230 THR A CA 1
ATOM 1785 C C . THR A 1 230 ? -0.542 -4.264 -1.422 1.00 86.88 230 THR A C 1
ATOM 1787 O O . THR A 1 230 ? -0.356 -3.045 -1.403 1.00 86.88 230 THR A O 1
ATOM 1790 N N . GLY A 1 231 ? -1.150 -4.886 -0.408 1.00 90.50 231 GLY A N 1
ATOM 1791 C CA . GLY A 1 231 ? -1.511 -4.199 0.835 1.00 90.50 231 GLY A CA 1
ATOM 1792 C C . GLY A 1 231 ? -0.262 -3.691 1.543 1.00 90.50 231 GLY A C 1
ATOM 1793 O O . GLY A 1 231 ? 0.809 -4.262 1.386 1.00 90.50 231 GLY A O 1
ATOM 1794 N N . GLY A 1 232 ? -0.365 -2.617 2.317 1.00 92.06 232 GLY A N 1
ATOM 1795 C CA . GLY A 1 232 ? 0.804 -1.997 2.940 1.00 92.06 232 GLY A CA 1
ATOM 1796 C C . GLY A 1 232 ? 0.426 -1.276 4.220 1.00 92.06 232 GLY A C 1
ATOM 1797 O O . GLY A 1 232 ? 0.007 -1.894 5.190 1.00 92.06 232 GLY A O 1
ATOM 1798 N N . SER A 1 233 ? 0.584 0.042 4.241 1.00 94.25 233 SER A N 1
ATOM 1799 C CA . SER A 1 233 ? 0.221 0.884 5.387 1.00 94.25 233 SER A CA 1
ATOM 1800 C C . SER A 1 233 ? -1.082 1.645 5.174 1.00 94.25 233 SER A C 1
ATOM 1802 O O . SER A 1 233 ? -1.665 2.143 6.134 1.00 94.25 233 SER A O 1
ATOM 1804 N N . GLN A 1 234 ? -1.512 1.775 3.919 1.00 95.56 234 GLN A N 1
ATOM 1805 C CA . GLN A 1 234 ? -2.667 2.574 3.553 1.00 95.56 234 GLN A CA 1
ATOM 1806 C C . GLN A 1 234 ? -3.959 1.800 3.786 1.00 95.56 234 GLN A C 1
ATOM 1808 O O . GLN A 1 234 ? -4.109 0.675 3.327 1.00 95.56 234 GLN A O 1
ATOM 1813 N N . PHE A 1 235 ? -4.923 2.416 4.450 1.00 97.38 235 PHE A N 1
ATOM 1814 C CA . PHE A 1 235 ? -6.233 1.831 4.714 1.00 97.38 235 PHE A CA 1
ATOM 1815 C C . PHE A 1 235 ? -7.317 2.887 4.519 1.00 97.38 235 PHE A C 1
ATOM 1817 O O . PHE A 1 235 ? -7.042 4.087 4.440 1.00 97.38 235 PHE A O 1
ATOM 1824 N N . PHE A 1 236 ? -8.562 2.445 4.418 1.00 97.56 236 PHE A N 1
ATOM 1825 C CA . PHE A 1 236 ? -9.704 3.321 4.219 1.00 97.56 236 PHE A CA 1
ATOM 1826 C C . PHE A 1 236 ? -10.851 2.983 5.162 1.00 97.56 236 PHE A C 1
ATOM 1828 O O . PHE A 1 236 ? -10.969 1.854 5.643 1.00 97.56 236 PHE A O 1
ATOM 1835 N N . ILE A 1 237 ? -11.699 3.980 5.401 1.00 98.06 237 ILE A N 1
ATOM 1836 C CA . ILE A 1 237 ? -12.972 3.858 6.106 1.00 98.06 237 ILE A CA 1
ATOM 1837 C C . ILE A 1 237 ? -14.065 4.277 5.130 1.00 98.06 237 ILE A C 1
ATOM 1839 O O . ILE A 1 237 ? -13.987 5.356 4.546 1.00 98.06 237 ILE A O 1
ATOM 1843 N N . THR A 1 238 ? -15.066 3.433 4.924 1.00 97.81 238 THR A N 1
ATOM 1844 C CA . THR A 1 238 ? -16.194 3.747 4.041 1.00 97.81 238 THR A CA 1
ATOM 1845 C C . THR A 1 238 ? -17.169 4.692 4.738 1.00 97.81 238 THR A C 1
ATOM 1847 O O . THR A 1 238 ? -17.565 4.412 5.867 1.00 97.81 238 THR A O 1
ATOM 1850 N N . THR A 1 239 ? -17.605 5.766 4.086 1.00 96.62 239 THR A N 1
ATOM 1851 C CA . THR A 1 239 ? -18.663 6.650 4.614 1.00 96.62 239 THR A CA 1
ATOM 1852 C C . THR A 1 239 ? -20.056 6.237 4.136 1.00 96.62 239 THR A C 1
ATOM 1854 O O . THR A 1 239 ? -21.046 6.544 4.788 1.00 96.62 239 THR A O 1
ATOM 1857 N N . ASN A 1 240 ? -20.139 5.438 3.068 1.00 96.12 240 ASN A N 1
ATOM 1858 C CA . ASN A 1 240 ? -21.388 4.883 2.548 1.00 96.12 240 ASN A CA 1
ATOM 1859 C C . ASN A 1 240 ? -21.250 3.382 2.214 1.00 96.12 240 ASN A C 1
ATOM 1861 O O . ASN A 1 240 ? -20.161 2.805 2.283 1.00 96.12 240 ASN A O 1
ATOM 1865 N N . ALA A 1 241 ? -22.353 2.723 1.853 1.00 96.06 241 ALA A N 1
ATOM 1866 C CA . ALA A 1 241 ? -22.352 1.337 1.399 1.00 96.06 241 ALA A CA 1
ATOM 1867 C C . ALA A 1 241 ? -21.587 1.188 0.072 1.00 96.06 241 ALA A C 1
ATOM 1869 O O . ALA A 1 241 ? -21.875 1.855 -0.919 1.00 96.06 241 ALA A O 1
ATOM 1870 N N . THR A 1 242 ? -20.626 0.266 0.033 1.00 95.44 242 THR A N 1
ATOM 1871 C CA . THR A 1 242 ? -19.702 0.085 -1.099 1.00 95.44 242 THR A CA 1
ATOM 1872 C C . THR A 1 242 ? -19.592 -1.392 -1.498 1.00 95.44 242 THR A C 1
ATOM 1874 O O . THR A 1 242 ? -18.526 -2.007 -1.419 1.00 95.44 242 THR A O 1
ATOM 1877 N N . PRO A 1 243 ? -20.691 -2.013 -1.975 1.00 94.12 243 PRO A N 1
ATOM 1878 C CA . PRO A 1 243 ? -20.737 -3.451 -2.253 1.00 94.12 243 PRO A CA 1
ATOM 1879 C C . PRO A 1 243 ? -19.694 -3.905 -3.283 1.00 94.12 243 PRO A C 1
ATOM 1881 O O . PRO A 1 243 ? -19.201 -5.025 -3.191 1.00 94.12 243 PRO A O 1
ATOM 1884 N N . HIS A 1 244 ? -19.286 -3.027 -4.205 1.00 93.81 244 HIS A N 1
ATOM 1885 C CA . HIS A 1 244 ? -18.268 -3.312 -5.218 1.00 93.81 244 HIS A CA 1
ATOM 1886 C C . HIS A 1 244 ? -16.856 -3.565 -4.650 1.00 93.81 244 HIS A C 1
ATOM 1888 O O . HIS A 1 244 ? -16.009 -4.072 -5.388 1.00 93.81 244 HIS A O 1
ATOM 1894 N N . LEU A 1 245 ? -16.600 -3.236 -3.375 1.00 94.75 245 LEU A N 1
ATOM 1895 C CA . LEU A 1 245 ? -15.348 -3.547 -2.669 1.00 94.75 245 LEU A CA 1
ATOM 1896 C C . LEU A 1 245 ? -15.351 -4.954 -2.045 1.00 94.75 245 LEU A C 1
ATOM 1898 O O . LEU A 1 245 ? -14.287 -5.530 -1.806 1.00 94.75 245 LEU A O 1
ATOM 1902 N N . THR A 1 246 ? -16.537 -5.525 -1.812 1.00 93.44 246 THR A N 1
ATOM 1903 C CA . THR A 1 246 ? -16.714 -6.840 -1.175 1.00 93.44 246 THR A CA 1
ATOM 1904 C C . THR A 1 246 ? -16.059 -7.935 -2.016 1.00 93.44 246 THR A C 1
ATOM 1906 O O . THR A 1 246 ? -16.229 -7.979 -3.234 1.00 93.44 246 THR A O 1
ATOM 1909 N N . GLY A 1 247 ? -15.265 -8.802 -1.380 1.00 91.25 247 GLY A N 1
ATOM 1910 C CA . GLY A 1 247 ? -14.494 -9.855 -2.051 1.00 91.25 247 GLY A CA 1
ATOM 1911 C C . GLY A 1 247 ? -13.284 -9.373 -2.867 1.00 91.25 247 GLY A C 1
ATOM 1912 O O . GLY A 1 247 ? -12.481 -10.203 -3.297 1.00 91.25 247 GLY A O 1
ATOM 1913 N N . LYS A 1 248 ? -13.116 -8.058 -3.068 1.00 93.19 248 LYS A N 1
ATOM 1914 C CA . LYS A 1 248 ? -11.980 -7.473 -3.804 1.00 93.19 248 LYS A CA 1
ATOM 1915 C C . LYS A 1 248 ? -10.919 -6.880 -2.885 1.00 93.19 248 LYS A C 1
ATOM 1917 O O . LYS A 1 248 ? -9.739 -6.971 -3.210 1.00 93.19 248 LYS A O 1
ATOM 1922 N N . TYR A 1 249 ? -11.341 -6.316 -1.758 1.00 95.81 249 TYR A N 1
ATOM 1923 C CA . TYR A 1 249 ? -10.467 -5.716 -0.756 1.00 95.81 249 TYR A CA 1
ATOM 1924 C C . TYR A 1 249 ? -10.536 -6.483 0.564 1.00 95.81 249 TYR A C 1
ATOM 1926 O O . TYR A 1 249 ? -11.540 -7.121 0.895 1.00 95.81 249 TYR A O 1
ATOM 1934 N N . THR A 1 250 ? -9.455 -6.398 1.336 1.00 96.81 250 THR A N 1
ATOM 1935 C CA . THR A 1 250 ? -9.378 -6.998 2.669 1.00 96.81 250 THR A CA 1
ATOM 1936 C C . THR A 1 250 ? -10.129 -6.140 3.675 1.00 96.81 250 THR A C 1
ATOM 1938 O O . THR A 1 250 ? -9.679 -5.040 4.014 1.00 96.81 250 THR A O 1
ATOM 1941 N N . ARG A 1 251 ? -11.267 -6.642 4.164 1.00 97.19 251 ARG A N 1
ATOM 1942 C CA . ARG A 1 251 ? -12.043 -6.006 5.236 1.00 97.19 251 ARG A CA 1
ATOM 1943 C C . ARG A 1 251 ? -11.440 -6.391 6.580 1.00 97.19 251 ARG A C 1
ATOM 1945 O O . ARG A 1 251 ? -11.439 -7.561 6.940 1.00 97.19 251 ARG A O 1
ATOM 1952 N N . MET A 1 252 ? -10.961 -5.401 7.326 1.00 97.12 252 MET A N 1
ATOM 1953 C CA . MET A 1 252 ? -10.327 -5.603 8.633 1.00 97.12 252 MET A CA 1
ATOM 1954 C C . MET A 1 252 ? -11.291 -5.413 9.804 1.00 97.12 252 MET A C 1
ATOM 1956 O O . MET A 1 252 ? -10.986 -5.845 10.907 1.00 97.12 252 MET A O 1
ATOM 1960 N N . GLY A 1 253 ? -12.428 -4.745 9.606 1.00 96.94 253 GLY A N 1
ATOM 1961 C CA . GLY A 1 253 ? -13.379 -4.454 10.678 1.00 96.94 253 GLY A CA 1
ATOM 1962 C C . GLY A 1 253 ? -14.254 -3.253 10.354 1.00 96.94 253 GLY A C 1
ATOM 1963 O O . GLY A 1 253 ? -14.597 -3.032 9.193 1.00 96.94 253 GLY A O 1
ATOM 1964 N N . GLU A 1 254 ? -14.600 -2.478 11.376 1.00 98.00 254 GLU A N 1
ATOM 1965 C CA . GLU A 1 254 ? -15.484 -1.311 11.275 1.00 98.00 254 GLU A CA 1
ATOM 1966 C C . GLU A 1 254 ? -15.218 -0.288 12.388 1.00 98.00 254 GLU A C 1
ATOM 1968 O O . GLU A 1 254 ? -14.457 -0.551 13.315 1.00 98.00 254 GLU A O 1
ATOM 1973 N N . VAL A 1 255 ? -15.817 0.895 12.304 1.00 98.12 255 VAL A N 1
ATOM 1974 C CA . VAL A 1 255 ? -15.829 1.894 13.388 1.00 98.12 255 VAL A CA 1
ATOM 1975 C C . VAL A 1 255 ? -16.821 1.503 14.495 1.00 98.12 255 VAL A C 1
ATOM 1977 O O . VAL A 1 255 ? -17.820 0.848 14.225 1.00 98.12 255 VAL A O 1
ATOM 1980 N N . GLU A 1 256 ? -16.568 1.891 15.749 1.00 95.56 256 GLU A N 1
ATOM 1981 C CA . GLU A 1 256 ? -17.444 1.515 16.881 1.00 95.56 256 GLU A CA 1
ATOM 1982 C C . GLU A 1 256 ? -18.694 2.382 17.048 1.00 95.56 256 GLU A C 1
ATOM 1984 O O . GLU A 1 256 ? -19.772 1.867 17.321 1.00 95.56 256 GLU A O 1
ATOM 1989 N N . ASP A 1 257 ? -18.543 3.697 16.936 1.00 95.50 257 ASP A N 1
ATOM 1990 C CA . ASP A 1 257 ? -19.622 4.676 17.097 1.00 95.50 257 ASP A CA 1
ATOM 1991 C C . ASP A 1 257 ? -19.921 5.239 15.709 1.00 95.50 257 ASP A C 1
ATOM 1993 O O . ASP A 1 257 ? -19.288 6.208 15.287 1.00 95.50 257 ASP A O 1
ATOM 1997 N N . LEU A 1 258 ? -20.778 4.536 14.958 1.00 96.50 258 LEU A N 1
ATOM 1998 C CA . LEU A 1 258 ? -20.986 4.788 13.532 1.00 96.50 258 LEU A CA 1
ATOM 1999 C C . LEU A 1 258 ? -21.457 6.219 13.275 1.00 96.50 258 LEU A C 1
ATOM 2001 O O . LEU A 1 258 ? -20.810 6.922 12.509 1.00 96.50 258 LEU A O 1
ATOM 2005 N N . ASP A 1 259 ? -22.510 6.676 13.951 1.00 96.12 259 ASP A N 1
ATOM 2006 C CA . ASP A 1 259 ? -23.082 8.008 13.724 1.00 96.12 259 ASP A CA 1
ATOM 2007 C C . ASP A 1 259 ? -22.061 9.116 14.000 1.00 96.12 259 ASP A C 1
ATOM 2009 O O . ASP A 1 259 ? -21.892 10.051 13.211 1.00 96.12 259 ASP A O 1
ATOM 2013 N N . ARG A 1 260 ? -21.316 8.996 15.106 1.00 94.94 260 ARG A N 1
ATOM 2014 C CA . ARG A 1 260 ? -20.263 9.957 15.444 1.00 94.94 260 ARG A CA 1
ATOM 2015 C C . ARG A 1 260 ? -19.092 9.887 14.472 1.00 94.94 260 ARG A C 1
ATOM 2017 O O . ARG A 1 260 ? -18.511 10.926 14.151 1.00 94.94 260 ARG A O 1
ATOM 2024 N N . ALA A 1 261 ? -18.707 8.683 14.059 1.00 95.62 261 ALA A N 1
ATOM 2025 C CA . ALA A 1 261 ? -17.615 8.477 13.124 1.00 95.62 261 ALA A CA 1
ATOM 2026 C C . ALA A 1 261 ? -17.962 9.060 11.754 1.00 95.62 261 ALA A C 1
ATOM 2028 O O . ALA A 1 261 ? -17.158 9.820 11.232 1.00 95.62 261 ALA A O 1
ATOM 2029 N N . LEU A 1 262 ? -19.150 8.772 11.217 1.00 95.06 262 LEU A N 1
ATOM 2030 C CA . LEU A 1 262 ? -19.612 9.305 9.936 1.00 95.06 262 LEU A CA 1
ATOM 2031 C C . LEU A 1 262 ? -19.657 10.829 9.965 1.00 95.06 262 LEU A C 1
ATOM 2033 O O . LEU A 1 262 ? -18.996 11.452 9.146 1.00 95.06 262 LEU A O 1
ATOM 2037 N N . LYS A 1 263 ? -20.273 11.430 10.991 1.00 93.94 263 LYS A N 1
ATOM 2038 C CA . LYS A 1 263 ? -20.286 12.892 11.142 1.00 93.94 263 LYS A CA 1
ATOM 2039 C C . LYS A 1 263 ? -18.879 13.501 11.115 1.00 93.94 263 LYS A C 1
ATOM 2041 O O . LYS A 1 263 ? -18.648 14.515 10.474 1.00 93.94 263 LYS A O 1
ATOM 2046 N N . LEU A 1 264 ? -17.923 12.885 11.812 1.00 94.69 264 LEU A N 1
ATOM 2047 C CA . LEU A 1 264 ? -16.539 13.359 11.823 1.00 94.69 264 LEU A CA 1
ATOM 2048 C C . LEU A 1 264 ? -15.855 13.185 10.463 1.00 94.69 264 LEU A C 1
ATOM 2050 O O . LEU A 1 264 ? -15.107 14.073 10.062 1.00 94.69 264 LEU A O 1
ATOM 2054 N N . LEU A 1 265 ? -16.054 12.036 9.813 1.00 93.25 265 LEU A N 1
ATOM 2055 C CA . LEU A 1 265 ? -15.425 11.680 8.541 1.00 93.25 265 LEU A CA 1
ATOM 2056 C C . LEU A 1 265 ? -15.975 12.510 7.375 1.00 93.25 265 LEU A C 1
ATOM 2058 O O . LEU A 1 265 ? -15.194 12.878 6.502 1.00 93.25 265 LEU A O 1
ATOM 2062 N N . ASP A 1 266 ? -17.265 12.842 7.394 1.00 89.25 266 ASP A N 1
ATOM 2063 C CA . ASP A 1 266 ? -17.902 13.732 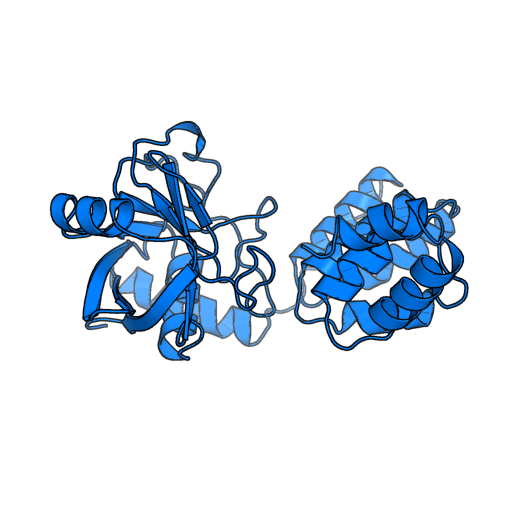6.419 1.00 89.25 266 ASP A CA 1
ATOM 2064 C C . ASP A 1 266 ? -17.417 15.183 6.591 1.00 89.25 266 ASP A C 1
ATOM 2066 O O . ASP A 1 266 ? -17.161 15.875 5.608 1.00 89.25 266 ASP A O 1
ATOM 2070 N N . ASP A 1 267 ? -17.178 15.613 7.837 1.00 89.88 267 ASP A N 1
ATOM 2071 C CA . ASP A 1 267 ? -16.591 16.918 8.187 1.00 89.88 267 ASP A CA 1
ATOM 2072 C C . ASP A 1 267 ? -15.044 16.939 8.091 1.00 89.88 267 ASP A C 1
ATOM 2074 O O . ASP A 1 267 ? -14.375 17.824 8.657 1.00 89.88 267 ASP A O 1
ATOM 2078 N N . LEU A 1 268 ? -14.427 15.923 7.482 1.00 91.12 268 LEU A N 1
ATOM 2079 C CA . LEU A 1 268 ? -12.975 15.820 7.385 1.00 91.12 268 LEU A CA 1
ATOM 2080 C C . LEU A 1 268 ? -12.475 16.478 6.099 1.00 91.12 268 LEU A C 1
ATOM 2082 O O . LEU A 1 268 ? -12.750 16.027 4.993 1.00 91.12 268 LEU A O 1
ATOM 2086 N N . GLU A 1 269 ? -11.674 17.527 6.245 1.00 88.94 269 GLU A N 1
ATOM 2087 C CA . GLU A 1 269 ? -11.059 18.196 5.101 1.00 88.94 269 GLU A CA 1
ATOM 2088 C C . GLU A 1 269 ? -9.897 17.378 4.518 1.00 88.94 269 GLU A C 1
ATOM 2090 O O . GLU A 1 269 ? -9.165 16.676 5.229 1.00 88.94 269 GLU A O 1
ATOM 2095 N N . LEU A 1 270 ? -9.688 17.519 3.208 1.00 89.38 270 LEU A N 1
ATOM 2096 C CA . LEU A 1 270 ? -8.496 17.015 2.534 1.00 89.38 270 LEU A CA 1
ATOM 2097 C C . LEU A 1 270 ? -7.239 17.589 3.207 1.00 89.38 270 LEU A C 1
ATOM 2099 O O . LEU A 1 270 ? -7.133 18.794 3.416 1.00 89.38 270 LEU A O 1
ATOM 2103 N N . GLY A 1 271 ?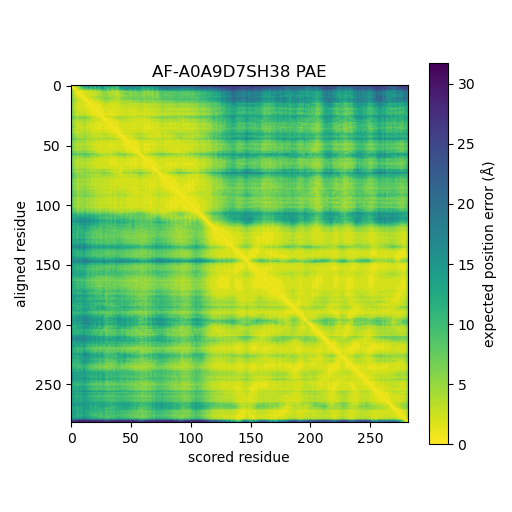 -6.275 16.730 3.537 1.00 89.19 271 GLY A N 1
ATOM 2104 C CA . GLY A 1 271 ? -5.066 17.145 4.249 1.00 89.19 271 GLY A CA 1
ATOM 2105 C C . GLY A 1 271 ? -5.227 17.233 5.770 1.00 89.19 271 GLY A C 1
ATOM 2106 O O . GLY A 1 271 ? -4.302 17.679 6.448 1.00 89.19 271 GLY A O 1
ATOM 2107 N N . ALA A 1 272 ? -6.350 16.779 6.342 1.00 92.69 272 ALA A N 1
ATOM 2108 C CA . ALA A 1 272 ? -6.488 16.659 7.791 1.00 92.69 272 ALA A CA 1
ATOM 2109 C C . ALA A 1 272 ? -5.330 15.845 8.394 1.00 92.69 272 ALA A C 1
ATOM 2111 O O . ALA A 1 272 ? -4.947 14.794 7.881 1.00 92.69 272 ALA A O 1
ATOM 2112 N N . LYS A 1 273 ? -4.767 16.324 9.507 1.00 95.12 273 LYS A N 1
ATOM 2113 C CA . LYS A 1 273 ? -3.583 15.717 10.123 1.00 95.12 273 LYS A CA 1
ATOM 2114 C C . LYS A 1 273 ? -3.968 14.632 11.120 1.00 95.12 273 LYS A C 1
ATOM 2116 O O . LYS A 1 273 ? -4.712 14.892 12.066 1.00 95.12 273 LYS A O 1
ATOM 2121 N N . ILE A 1 274 ? -3.387 13.448 10.969 1.00 96.38 274 ILE A N 1
ATOM 2122 C CA . ILE A 1 274 ? -3.403 12.373 11.958 1.00 96.38 274 ILE A CA 1
ATOM 2123 C C . ILE A 1 274 ? -2.386 12.724 13.041 1.00 96.38 274 ILE A C 1
ATOM 2125 O O . ILE A 1 274 ? -1.178 12.748 12.820 1.00 96.38 274 ILE A O 1
ATOM 2129 N N . VAL A 1 275 ? -2.871 13.017 14.242 1.00 96.81 275 VAL A N 1
ATOM 2130 C CA . VAL A 1 275 ? -2.024 13.276 15.411 1.00 96.81 275 VAL A CA 1
ATOM 2131 C C . VAL A 1 275 ? -1.432 11.968 15.921 1.00 96.81 275 VAL A C 1
ATOM 2133 O O . VAL A 1 275 ? -0.233 11.898 16.176 1.00 96.81 275 VAL A O 1
ATOM 2136 N N . SER A 1 276 ? -2.260 10.932 16.066 1.00 96.31 276 SER A N 1
ATOM 2137 C CA . SER A 1 276 ? -1.793 9.592 16.425 1.00 96.31 276 SER A CA 1
ATOM 2138 C C . SER A 1 276 ? -2.801 8.502 16.079 1.00 96.31 276 SER A C 1
ATOM 2140 O O . SER A 1 276 ? -4.004 8.761 15.996 1.00 96.31 276 SER A O 1
ATOM 2142 N N . ILE A 1 277 ? -2.303 7.272 15.930 1.00 97.31 277 ILE A N 1
ATOM 2143 C CA . ILE A 1 277 ? -3.116 6.051 15.952 1.00 97.31 277 ILE A CA 1
ATOM 2144 C C . ILE A 1 277 ? -2.657 5.206 17.136 1.00 97.31 277 ILE A C 1
ATOM 2146 O O . ILE A 1 277 ? -1.531 4.717 17.161 1.00 97.31 277 ILE A O 1
ATOM 2150 N N . GLN A 1 278 ? -3.522 5.060 18.135 1.00 97.00 278 GLN A N 1
ATOM 2151 C CA . GLN A 1 278 ? -3.212 4.375 19.387 1.00 97.00 278 GLN A CA 1
ATOM 2152 C C . GLN A 1 278 ? -3.930 3.033 19.461 1.00 97.00 278 GLN A C 1
ATOM 2154 O O . GLN A 1 278 ? -5.136 2.959 19.234 1.00 97.00 278 GLN A O 1
ATOM 2159 N N . VAL A 1 279 ? -3.205 1.980 19.837 1.00 96.06 279 VAL A N 1
ATOM 2160 C CA . VAL A 1 279 ? -3.804 0.668 20.108 1.00 96.06 279 VAL A CA 1
ATOM 2161 C C . VAL A 1 279 ? -4.391 0.686 21.514 1.00 96.06 279 VAL A C 1
ATOM 2163 O O . VAL A 1 279 ? -3.652 0.795 22.491 1.00 96.06 279 VAL A O 1
ATOM 2166 N N . LEU A 1 280 ? -5.716 0.616 21.616 1.00 92.75 280 LEU A N 1
ATOM 2167 C CA . LEU A 1 280 ? -6.424 0.611 22.891 1.00 92.75 280 LEU A CA 1
ATOM 2168 C C . LEU A 1 280 ? -6.505 -0.823 23.420 1.00 92.75 280 LEU A C 1
ATOM 2170 O O . LEU A 1 280 ? -7.049 -1.680 22.733 1.00 92.75 280 LEU A O 1
ATOM 2174 N N . ASN A 1 281 ? -6.011 -1.039 24.645 1.00 69.75 281 ASN A N 1
ATOM 2175 C CA . ASN A 1 281 ? -6.136 -2.265 25.450 1.00 69.75 281 ASN A CA 1
ATOM 2176 C C . ASN A 1 281 ? -5.903 -3.581 24.671 1.00 69.75 281 ASN A C 1
ATOM 2178 O O . ASN A 1 281 ? -6.859 -4.131 24.125 1.00 69.75 281 ASN A O 1
ATOM 2182 N N . PRO A 1 282 ? -4.664 -4.108 24.625 1.00 50.50 282 PRO A N 1
ATOM 2183 C CA . PRO A 1 282 ? -4.378 -5.373 23.954 1.00 50.50 282 PRO A CA 1
ATOM 2184 C C . PRO A 1 282 ? -5.044 -6.575 24.627 1.00 50.50 282 PRO A C 1
ATOM 2186 O O . PRO A 1 282 ? -4.946 -6.712 25.862 1.00 50.50 282 PRO A O 1
#

Secondary structure (DSSP, 8-state):
--TTHHHHHHHH-HHHHHHHHHHHHTSS-HHHHHHHHHT-SS--TTHHHHHHHHHT-S-HHHHHHHHHHHHHS---HHHHHHHHGGGGG-SSHHHHHHHHHHHHHH-TT-PPPPPPPPPHHHHHHHHHHHHHHHHTSPEEEEEEEGGG-EEEEEE-TTTSHHHHHHHHHHHHTTTTTT-B--EEETTTEEEE--SSSSS---SSS-B----------TTEEEE--SSTT-B-S-EEEESS--GGGTTTS-EEEEESSHHHHHHHHHTPPTT-BEEEEEEE--